Protein AF-0000000068956691 (afdb_homodimer)

Foldseek 3Di:
DPPPPCPPPPPPDVPVVVVVLVVVLPPVQPPPDQCLPPPPPPDDDDLLLVALSVLLVVCVVQVFQEEEEEAAQCLSVVSNCVRRHNHAYEYEYCDPVNQVVCVPPRSYHYDHDNDQDAPVSCVVVRVVCCPVVVSDHQQGKYKYWYDHPDDHNDTRDIDIDGD/DPPPPCPDPPPPPVPVVVVVLVVVLPPPQPPPDQCLPPPPPPDDDDLLLVALSVLLVVCVVQVFQEEEEEAAQCLSVVSNCVRRHNHAYEYEYCDPVNQVVCVPPRSYHYDHDNDDDAPVSCVVVRVVCCPVVVSDHQQGKYKYWYDHPDDHNDTRDIDIDGD

Radius of gyration: 23.88 Å; Cα contacts (8 Å, |Δi|>4): 585; chains: 2; bounding box: 37×102×63 Å

pLDDT: mean 80.95, std 27.76, range [23.33, 98.94]

InterPro domains:
  IPR001697 Pyruvate kinase [PTHR11817] (1-144)
  IPR015795 Pyruvate kinase, C-terminal [PF02887] (49-161)
  IPR036918 Pyruvate kinase, C-terminal domain superfamily [G3DSA:3.40.1380.20] (4-161)
  IPR036918 Pyruvate kinase, C-terminal domain superfamily [SSF52935] (17-162)

Sequence (326 aa):
AVMLCGVSAKGKYPLEAGSIMATICERTDRVMKSRLDYNNDSRKLRITEAVCRGAVETAEKLEAPLIVVATQGGNSARAVRTYFPAATILALTTNEVTARQLVLSKGVVSQLVKEINSTDDFYRLGKDVALQSGLAQKGDVVVMVSGALVPSGTTNTASVHVLAVMLCGVSAKGKYPLEAGSIMATICERTDRVMKSRLDYNNDSRKLRITEAVCRGAVETAEKLEAPLIVVATQGGNSARAVRTYFPAATILALTTNEVTARQLVLSKGVVSQLVKEINSTDDFYRLGKDVALQSGLAQKGDVVVMVSGALVPSGTTNTASVHVL

Structure (mmCIF, N/CA/C/O backbone):
data_AF-0000000068956691-model_v1
#
loop_
_entity.id
_entity.type
_entity.pdbx_description
1 polymer 'Pyruvate kinase I'
#
loop_
_atom_site.group_PDB
_atom_site.id
_atom_site.type_symbol
_atom_site.label_atom_id
_atom_site.label_alt_id
_atom_site.label_comp_id
_atom_site.label_asym_id
_atom_site.label_entity_id
_atom_site.label_seq_id
_atom_site.pdbx_PDB_ins_code
_atom_site.Cartn_x
_atom_site.Cartn_y
_atom_site.Cartn_z
_atom_site.occupancy
_atom_site.B_iso_or_equiv
_atom_site.auth_seq_id
_atom_site.auth_comp_id
_atom_site.auth_asym_id
_atom_site.auth_atom_id
_atom_site.pdbx_PDB_model_num
ATOM 1 N N . ALA A 1 1 ? 18.344 -54.406 -17.703 1 23.33 1 ALA A N 1
ATOM 2 C CA . ALA A 1 1 ? 17.484 -54.438 -18.875 1 23.33 1 ALA A CA 1
ATOM 3 C C . ALA A 1 1 ? 16.016 -54.219 -18.484 1 23.33 1 ALA A C 1
ATOM 5 O O . ALA A 1 1 ? 15.383 -55.062 -17.875 1 23.33 1 ALA A O 1
ATOM 6 N N . VAL A 1 2 ? 15.617 -52.938 -17.75 1 25.62 2 VAL A N 1
ATOM 7 C CA . VAL A 1 2 ? 14.383 -52.781 -17 1 25.62 2 VAL A CA 1
ATOM 8 C C . VAL A 1 2 ? 13.188 -52.812 -17.938 1 25.62 2 VAL A C 1
ATOM 10 O O . VAL A 1 2 ? 13.242 -52.219 -19.031 1 25.62 2 VAL A O 1
ATOM 13 N N . MET A 1 3 ? 12.414 -53.781 -18 1 24.27 3 MET A N 1
ATOM 14 C CA . MET A 1 3 ? 11.359 -54.062 -18.969 1 24.27 3 MET A CA 1
ATOM 15 C C . MET A 1 3 ? 10.438 -52.844 -19.125 1 24.27 3 MET A C 1
ATOM 17 O O . MET A 1 3 ? 9.969 -52.312 -18.125 1 24.27 3 MET A O 1
ATOM 21 N N . LEU A 1 4 ? 10.523 -52 -20.219 1 24.44 4 LEU A N 1
ATOM 22 C CA . LEU A 1 4 ? 9.969 -50.75 -20.75 1 24.44 4 LEU A CA 1
ATOM 23 C C . LEU A 1 4 ? 8.461 -50.875 -20.984 1 24.44 4 LEU A C 1
ATOM 25 O O . LEU A 1 4 ? 8.023 -51.656 -21.812 1 24.44 4 LEU A O 1
ATOM 29 N N . CYS A 1 5 ? 7.684 -51.125 -19.797 1 25.62 5 CYS A N 1
ATOM 30 C CA . CYS A 1 5 ? 6.262 -51.406 -19.938 1 25.62 5 CYS A CA 1
ATOM 31 C C . CYS A 1 5 ? 5.578 -50.344 -20.812 1 25.62 5 CYS A C 1
ATOM 33 O O . CYS A 1 5 ? 5.938 -49.188 -20.797 1 25.62 5 CYS A O 1
ATOM 35 N N . GLY A 1 6 ? 5.129 -50.656 -21.953 1 28.23 6 GLY A N 1
ATOM 36 C CA . GLY A 1 6 ? 4.461 -50.031 -23.094 1 28.23 6 GLY A CA 1
ATOM 37 C C . GLY A 1 6 ? 3.225 -49.25 -22.703 1 28.23 6 GLY A C 1
ATOM 38 O O . GLY A 1 6 ? 2.098 -49.688 -22.906 1 28.23 6 GLY A O 1
ATOM 39 N N . VAL A 1 7 ? 3.162 -48.625 -21.469 1 30.19 7 VAL A N 1
ATOM 40 C CA . VAL A 1 7 ? 1.924 -47.938 -21.094 1 30.19 7 VAL A CA 1
ATOM 41 C C . VAL A 1 7 ? 1.571 -46.906 -22.125 1 30.19 7 VAL A C 1
ATOM 43 O O . VAL A 1 7 ? 2.398 -46.031 -22.469 1 30.19 7 VAL A O 1
ATOM 46 N N . SER A 1 8 ? 0.779 -47.219 -23.094 1 29.61 8 SER A N 1
ATOM 47 C CA . SER A 1 8 ? 0.225 -46.406 -24.172 1 29.61 8 SER A CA 1
ATOM 48 C C . SER A 1 8 ? -0.365 -45.094 -23.641 1 29.61 8 SER A C 1
ATOM 50 O O . SER A 1 8 ? -1.039 -45.094 -22.609 1 29.61 8 SER A O 1
ATOM 52 N N . ALA A 1 9 ? 0.258 -43.875 -23.812 1 28.22 9 ALA A N 1
ATOM 53 C CA . ALA A 1 9 ? 0.194 -42.469 -23.438 1 28.22 9 ALA A CA 1
ATOM 54 C C . ALA A 1 9 ? -1.14 -41.875 -23.859 1 28.22 9 ALA A C 1
ATOM 56 O O . ALA A 1 9 ? -1.2 -41.062 -24.812 1 28.22 9 ALA A O 1
ATOM 57 N N . LYS A 1 10 ? -2.201 -42.688 -24.047 1 31.03 10 LYS A N 1
ATOM 58 C CA . LYS A 1 10 ? -3.369 -41.906 -24.469 1 31.03 10 LYS A CA 1
ATOM 59 C C . LYS A 1 10 ? -3.73 -40.844 -23.422 1 31.03 10 LYS A C 1
ATOM 61 O O . LYS A 1 10 ? -4.02 -41.156 -22.281 1 31.03 10 LYS A O 1
ATOM 66 N N . GLY A 1 11 ? -3.037 -39.688 -23.469 1 28.3 11 GLY A N 1
ATOM 67 C CA . GLY A 1 11 ? -2.807 -38.562 -22.578 1 28.3 11 GLY A CA 1
ATOM 68 C C . GLY A 1 11 ? -4.066 -37.781 -22.266 1 28.3 11 GLY A C 1
ATOM 69 O O . GLY A 1 11 ? -4.168 -36.594 -22.609 1 28.3 11 GLY A O 1
ATOM 70 N N . LYS A 1 12 ? -5.188 -38.5 -22.125 1 31.42 12 LYS A N 1
ATOM 71 C CA . LYS A 1 12 ? -6.402 -37.688 -22.031 1 31.42 12 LYS A CA 1
ATOM 72 C C . LYS A 1 12 ? -6.363 -36.781 -20.812 1 31.42 12 LYS A C 1
ATOM 74 O O . LYS A 1 12 ? -6.816 -35.625 -20.875 1 31.42 12 LYS A O 1
ATOM 79 N N . TYR A 1 13 ? -6.43 -37.344 -19.562 1 29.91 13 TYR A N 1
ATOM 80 C CA . TYR A 1 13 ? -6.941 -36.562 -18.453 1 29.91 13 TYR A CA 1
ATOM 81 C C . TYR A 1 13 ? -5.883 -35.594 -17.938 1 29.91 13 TYR A C 1
ATOM 83 O O . TYR A 1 13 ? -4.926 -36 -17.281 1 29.91 13 TYR A O 1
ATOM 91 N N . PRO A 1 14 ? -5.656 -34.438 -18.562 1 31.67 14 PRO A N 1
ATOM 92 C CA . PRO A 1 14 ? -4.672 -33.438 -18.172 1 31.67 14 PRO A CA 1
ATOM 93 C C . PRO A 1 14 ? -4.859 -32.938 -16.734 1 31.67 14 PRO A C 1
ATOM 95 O O . PRO A 1 14 ? -4.066 -32.125 -16.25 1 31.67 14 PRO A O 1
ATOM 98 N N . LEU A 1 15 ? -5.957 -33.219 -16.062 1 33.88 15 LEU A N 1
ATOM 99 C CA . LEU A 1 15 ? -6.203 -32.562 -14.781 1 33.88 15 LEU A CA 1
ATOM 100 C C . LEU A 1 15 ? -5.215 -33.062 -13.734 1 33.88 15 LEU A C 1
ATOM 102 O O . LEU A 1 15 ? -5.18 -32.531 -12.617 1 33.88 15 LEU A O 1
ATOM 106 N N . GLU A 1 16 ? -4.699 -34.25 -13.867 1 31.14 16 GLU A N 1
ATOM 107 C CA . GLU A 1 16 ? -3.959 -34.844 -12.758 1 31.14 16 GLU A CA 1
ATOM 108 C C . GLU A 1 16 ? -2.637 -34.094 -12.523 1 31.14 16 GLU A C 1
ATOM 110 O O . GLU A 1 16 ? -2.047 -34.219 -11.445 1 31.14 16 GLU A O 1
ATOM 115 N N . ALA A 1 17 ? -2.09 -33.562 -13.578 1 33.94 17 ALA A N 1
ATOM 116 C CA . ALA A 1 17 ? -0.772 -32.969 -13.398 1 33.94 17 ALA A CA 1
ATOM 117 C C . ALA A 1 17 ? -0.84 -31.766 -12.445 1 33.94 17 ALA A C 1
ATOM 119 O O . ALA A 1 17 ? 0.11 -31.5 -11.711 1 33.94 17 ALA A O 1
ATOM 120 N N . GLY A 1 18 ? -1.973 -31.125 -12.32 1 32.72 18 GLY A N 1
ATOM 121 C CA . GLY A 1 18 ? -2.066 -29.984 -11.43 1 32.72 18 GLY A CA 1
ATOM 122 C C . GLY A 1 18 ? -2.072 -30.359 -9.961 1 32.72 18 GLY A C 1
ATOM 123 O O . GLY A 1 18 ? -1.825 -29.531 -9.094 1 32.72 18 GLY A O 1
ATOM 124 N N . SER A 1 19 ? -2.531 -31.547 -9.586 1 33.56 19 SER A N 1
ATOM 125 C CA . SER A 1 19 ? -2.615 -31.953 -8.188 1 33.56 19 SER A CA 1
ATOM 126 C C . SER A 1 19 ? -1.235 -32.25 -7.617 1 33.56 19 SER A C 1
ATOM 128 O O . SER A 1 19 ? -1.003 -32.094 -6.418 1 33.56 19 SER A O 1
ATOM 130 N N . ILE A 1 20 ? -0.381 -32.812 -8.43 1 33 20 ILE A N 1
ATOM 131 C CA . ILE A 1 20 ? 0.891 -33.25 -7.883 1 33 20 ILE A CA 1
ATOM 132 C C . ILE A 1 20 ? 1.676 -32.062 -7.344 1 33 20 ILE A C 1
ATOM 134 O O . ILE A 1 20 ? 2.301 -32.156 -6.281 1 33 20 ILE A O 1
ATOM 138 N N . MET A 1 21 ? 1.619 -30.969 -8.07 1 30.75 21 MET A N 1
ATOM 139 C CA . MET A 1 21 ? 2.453 -29.875 -7.594 1 30.75 21 MET A CA 1
ATOM 140 C C . MET A 1 21 ? 1.935 -29.328 -6.27 1 30.75 21 MET A C 1
ATOM 142 O O . MET A 1 21 ? 2.711 -28.828 -5.449 1 30.75 21 MET A O 1
ATOM 146 N N . ALA A 1 22 ? 0.713 -29.453 -6.004 1 32.94 22 ALA A N 1
ATOM 147 C CA . ALA A 1 22 ? 0.18 -28.953 -4.738 1 32.94 22 ALA A CA 1
ATOM 148 C C . ALA A 1 22 ? 0.689 -29.797 -3.564 1 32.94 22 ALA A C 1
ATOM 150 O O . ALA A 1 22 ? 0.946 -29.25 -2.482 1 32.94 22 ALA A O 1
ATOM 151 N N . THR A 1 23 ? 0.887 -31.062 -3.697 1 31.22 23 THR A N 1
ATOM 152 C CA . THR A 1 23 ? 1.237 -31.922 -2.568 1 31.22 23 THR A CA 1
ATOM 153 C C . THR A 1 23 ? 2.693 -31.703 -2.16 1 31.22 23 THR A C 1
ATOM 155 O O . THR A 1 23 ? 3.023 -31.75 -0.975 1 31.22 23 THR A O 1
ATOM 158 N N . ILE A 1 24 ? 3.619 -31.625 -3.098 1 34.38 24 ILE A N 1
ATOM 159 C CA . ILE A 1 24 ? 5.02 -31.516 -2.695 1 34.38 24 ILE A CA 1
ATOM 160 C C . ILE A 1 24 ? 5.23 -30.203 -1.934 1 34.38 24 ILE A C 1
ATOM 162 O O . ILE A 1 24 ? 5.992 -30.156 -0.965 1 34.38 24 ILE A O 1
ATOM 166 N N . CYS A 1 25 ? 4.562 -29.094 -2.24 1 34.66 25 CYS A N 1
ATOM 167 C CA . CYS A 1 25 ? 4.805 -27.781 -1.641 1 34.66 25 CYS A CA 1
ATOM 168 C C . CYS A 1 25 ? 4.273 -27.734 -0.213 1 34.66 25 CYS A C 1
ATOM 170 O O . CYS A 1 25 ? 4.664 -26.859 0.567 1 34.66 25 CYS A O 1
ATOM 172 N N . GLU A 1 26 ? 3.418 -28.594 0.152 1 33.84 26 GLU A N 1
ATOM 173 C CA . GLU A 1 26 ? 2.826 -28.484 1.482 1 33.84 26 GLU A CA 1
ATOM 174 C C . GLU A 1 26 ? 3.846 -28.828 2.566 1 33.84 26 GLU A C 1
ATOM 176 O O . GLU A 1 26 ? 3.805 -28.266 3.662 1 33.84 26 GLU A O 1
ATOM 181 N N . ARG A 1 27 ? 4.664 -29.766 2.373 1 33.72 27 ARG A N 1
ATOM 182 C CA . ARG A 1 27 ? 5.445 -30.281 3.492 1 33.72 27 ARG A CA 1
ATOM 183 C C . ARG A 1 27 ? 6.562 -29.312 3.873 1 33.72 27 ARG A C 1
ATOM 185 O O . ARG A 1 27 ? 6.902 -29.188 5.051 1 33.72 27 ARG A O 1
ATOM 192 N N . THR A 1 28 ? 7.285 -28.766 3.043 1 35.19 28 THR A N 1
ATOM 193 C CA . THR A 1 28 ? 8.445 -27.984 3.438 1 35.19 28 THR A CA 1
ATOM 194 C C . THR A 1 28 ? 8.016 -26.609 3.943 1 35.19 28 THR A C 1
ATOM 196 O O . THR A 1 28 ? 8.742 -25.969 4.711 1 35.19 28 THR A O 1
ATOM 199 N N . ASP A 1 29 ? 6.891 -26.219 3.68 1 37.56 29 ASP A N 1
ATOM 200 C CA . ASP A 1 29 ? 6.492 -24.828 3.918 1 37.56 29 ASP A CA 1
ATOM 201 C C . ASP A 1 29 ? 6.027 -24.641 5.359 1 37.56 29 ASP A C 1
ATOM 203 O O . ASP A 1 29 ? 5.816 -23.5 5.801 1 37.56 29 ASP A O 1
ATOM 207 N N . ARG A 1 30 ? 5.594 -25.719 6 1 36.75 30 ARG A N 1
ATOM 208 C CA . ARG A 1 30 ? 4.98 -25.469 7.301 1 36.75 30 AR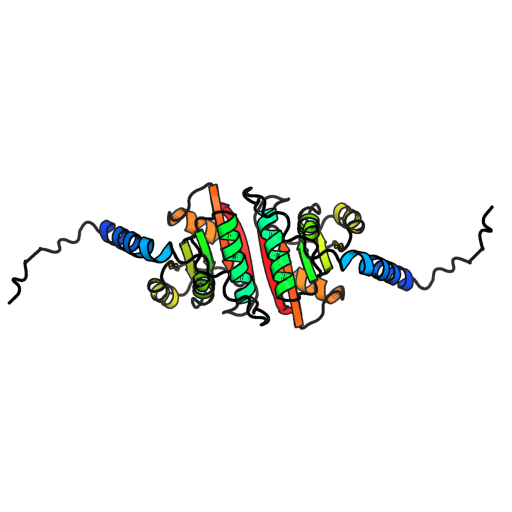G A CA 1
ATOM 209 C C . ARG A 1 30 ? 6.004 -24.922 8.297 1 36.75 30 ARG A C 1
ATOM 211 O O . ARG A 1 30 ? 5.637 -24.281 9.273 1 36.75 30 ARG A O 1
ATOM 218 N N . VAL A 1 31 ? 7.148 -25.516 8.414 1 35.03 31 VAL A N 1
ATOM 219 C CA . VAL A 1 31 ? 7.977 -25.25 9.578 1 35.03 31 VAL A CA 1
ATOM 220 C C . VAL A 1 31 ? 8.633 -23.875 9.438 1 35.03 31 VAL A C 1
ATOM 222 O O . VAL A 1 31 ? 9.406 -23.453 10.297 1 35.03 31 VAL A O 1
ATOM 225 N N . MET A 1 32 ? 8.797 -23.375 8.32 1 32.94 32 MET A N 1
ATOM 226 C CA . MET A 1 32 ? 9.531 -22.125 8.344 1 32.94 32 MET A CA 1
ATOM 227 C C . MET A 1 32 ? 8.641 -20.969 8.82 1 32.94 32 MET A C 1
ATOM 229 O O . MET A 1 32 ? 7.758 -20.531 8.086 1 32.94 32 MET A O 1
ATOM 233 N N . LYS A 1 33 ? 8.445 -20.844 10.078 1 40.31 33 LYS A N 1
ATOM 234 C CA . LYS A 1 33 ? 7.891 -19.609 10.633 1 40.31 33 LYS A CA 1
ATOM 235 C C . LYS A 1 33 ? 8.398 -18.375 9.883 1 40.31 33 LYS A C 1
ATOM 237 O O . LYS A 1 33 ? 9.539 -18.375 9.406 1 40.31 33 LYS A O 1
ATOM 242 N N . SER A 1 34 ? 7.445 -17.641 9.406 1 42.97 34 SER A N 1
ATOM 243 C CA . SER A 1 34 ? 7.844 -16.422 8.727 1 42.97 34 SER A CA 1
ATOM 244 C C . SER A 1 34 ? 9.125 -15.844 9.328 1 42.97 34 SER A C 1
ATOM 246 O O . SER A 1 34 ? 9.242 -15.719 10.547 1 42.97 34 SER A O 1
ATOM 248 N N . ARG A 1 35 ? 10.32 -16.125 8.812 1 42.72 35 ARG A N 1
ATOM 249 C CA . ARG A 1 35 ? 11.609 -15.555 9.203 1 42.72 35 ARG A CA 1
ATOM 250 C C . ARG A 1 35 ? 11.492 -14.055 9.453 1 42.72 35 ARG A C 1
ATOM 252 O O . ARG A 1 35 ? 12.453 -13.312 9.25 1 42.72 35 ARG A O 1
ATOM 259 N N . LEU A 1 36 ? 10.258 -13.555 9.727 1 52.84 36 LEU A N 1
ATOM 260 C CA . LEU A 1 36 ? 10.148 -12.141 10.062 1 52.84 36 LEU A CA 1
ATOM 261 C C . LEU A 1 36 ? 11.141 -11.773 11.164 1 52.84 36 LEU A C 1
ATOM 263 O O . LEU A 1 36 ? 11.57 -10.617 11.25 1 52.84 36 LEU A O 1
ATOM 267 N N . ASP A 1 37 ? 11.477 -12.789 11.977 1 47.16 37 ASP A N 1
ATOM 268 C CA . ASP A 1 37 ? 12.305 -12.508 13.141 1 47.16 37 ASP A CA 1
ATOM 269 C C . ASP A 1 37 ? 13.766 -12.32 12.75 1 47.16 37 ASP A C 1
ATOM 271 O O . ASP A 1 37 ? 14.578 -11.859 13.555 1 47.16 37 ASP A O 1
ATOM 275 N N . TYR A 1 38 ? 14.125 -12.914 11.727 1 40.69 38 TYR A N 1
ATOM 276 C CA . TYR A 1 38 ? 15.578 -13 11.609 1 40.69 38 TYR A CA 1
ATOM 277 C C . TYR A 1 38 ? 16.188 -11.617 11.406 1 40.69 38 TYR A C 1
ATOM 279 O O . TYR A 1 38 ? 17.297 -11.352 11.891 1 40.69 38 TYR A O 1
ATOM 287 N N . ASN A 1 39 ? 15.797 -10.836 10.422 1 44.84 39 ASN A N 1
ATOM 288 C CA . ASN A 1 39 ? 16.734 -9.805 10.008 1 44.84 39 ASN A CA 1
ATOM 289 C C . ASN A 1 39 ? 16.594 -8.539 10.852 1 44.84 39 ASN A C 1
ATOM 291 O O . ASN A 1 39 ? 16.312 -7.465 10.312 1 44.84 39 ASN A O 1
ATOM 295 N N . ASN A 1 40 ? 16.281 -8.633 12 1 46.62 40 ASN A N 1
ATOM 296 C CA . ASN A 1 40 ? 16.469 -7.402 12.766 1 46.62 40 ASN A CA 1
ATOM 297 C C . ASN A 1 40 ? 17.875 -6.855 12.617 1 46.62 40 ASN A C 1
ATOM 299 O O . ASN A 1 40 ? 18.562 -6.629 13.617 1 46.62 40 ASN A O 1
ATOM 303 N N . ASP A 1 41 ? 18.562 -7.156 11.578 1 45.78 41 ASP A N 1
ATOM 304 C CA . ASP A 1 41 ? 19.859 -6.5 11.43 1 45.78 41 ASP A CA 1
ATOM 305 C C . ASP A 1 41 ? 19.703 -4.984 11.383 1 45.78 41 ASP A C 1
ATOM 307 O O . ASP A 1 41 ? 18.703 -4.473 10.883 1 45.78 41 ASP A O 1
ATOM 311 N N . SER A 1 42 ? 20.422 -4.168 12.273 1 52.28 42 SER A N 1
ATOM 312 C CA . SER A 1 42 ? 20.625 -2.74 12.484 1 52.28 42 SER A CA 1
ATOM 313 C C . SER A 1 42 ? 20.688 -1.986 11.164 1 52.28 42 SER A C 1
ATOM 315 O O . SER A 1 42 ? 20.766 -0.756 11.141 1 52.28 42 SER A O 1
ATOM 317 N N . ARG A 1 43 ? 20.688 -2.678 10.039 1 60.53 43 ARG A N 1
ATOM 318 C CA . ARG A 1 43 ? 20.812 -1.933 8.789 1 60.53 43 ARG A CA 1
ATOM 319 C C . ARG A 1 43 ? 19.469 -1.362 8.359 1 60.53 43 ARG A C 1
ATOM 321 O O . ARG A 1 43 ? 18.422 -1.978 8.586 1 60.53 43 ARG A O 1
ATOM 328 N N . LYS A 1 44 ? 19.547 -0.099 7.926 1 71.81 44 LYS A N 1
ATOM 329 C CA . LYS A 1 44 ? 18.375 0.565 7.352 1 71.81 44 LYS A CA 1
ATOM 330 C C . LYS A 1 44 ? 17.781 -0.26 6.211 1 71.81 44 LYS A C 1
ATOM 332 O O . LYS A 1 44 ? 18.5 -0.661 5.289 1 71.81 44 LYS A O 1
ATOM 337 N N . LEU A 1 45 ? 16.594 -0.632 6.273 1 88.31 45 LEU A N 1
ATOM 338 C CA . LEU A 1 45 ? 15.898 -1.436 5.277 1 88.31 45 LEU A CA 1
ATOM 339 C C . LEU A 1 45 ? 15.695 -0.643 3.992 1 88.31 45 LEU A C 1
ATOM 341 O O . LEU A 1 45 ? 15.438 0.563 4.035 1 88.31 45 LEU A O 1
ATOM 345 N N . ARG A 1 46 ? 15.891 -1.307 2.938 1 94.88 46 ARG A N 1
ATOM 346 C CA . ARG A 1 46 ? 15.469 -0.741 1.658 1 94.88 46 ARG A CA 1
ATOM 347 C C . ARG A 1 46 ? 13.953 -0.715 1.539 1 94.88 46 ARG A C 1
ATOM 349 O O . ARG A 1 46 ? 13.258 -1.472 2.221 1 94.88 46 ARG A O 1
ATOM 356 N N . ILE A 1 47 ? 13.461 0.136 0.714 1 97.5 47 ILE A N 1
ATOM 357 C CA . ILE A 1 47 ? 12.023 0.318 0.535 1 97.5 47 ILE A CA 1
ATOM 358 C C . ILE A 1 47 ? 11.375 -1.017 0.175 1 97.5 47 ILE A C 1
ATOM 360 O O . ILE A 1 47 ? 10.398 -1.433 0.809 1 97.5 47 ILE A O 1
ATOM 364 N N . THR A 1 48 ? 11.992 -1.709 -0.803 1 97.88 48 THR A N 1
ATOM 365 C CA . THR A 1 48 ? 11.445 -2.994 -1.232 1 97.88 48 THR A CA 1
ATOM 366 C C . THR A 1 48 ? 11.375 -3.967 -0.06 1 97.88 48 THR A C 1
ATOM 368 O O . THR A 1 48 ? 10.367 -4.66 0.115 1 97.88 48 THR A O 1
ATOM 371 N N . GLU A 1 49 ? 12.344 -4.008 0.735 1 97.25 49 GLU A N 1
ATOM 372 C CA . GLU A 1 49 ? 12.375 -4.902 1.888 1 97.25 49 GLU A CA 1
ATOM 373 C C . GLU A 1 49 ? 11.297 -4.531 2.906 1 97.25 49 GLU A C 1
ATOM 375 O O . GLU A 1 49 ? 10.555 -5.395 3.371 1 97.25 49 GLU A O 1
ATOM 380 N N . ALA A 1 50 ? 11.219 -3.26 3.23 1 97.69 50 ALA A N 1
ATOM 381 C CA . ALA A 1 50 ? 10.258 -2.781 4.227 1 97.69 50 ALA A CA 1
ATOM 382 C C . ALA A 1 50 ? 8.828 -3.047 3.779 1 97.69 50 ALA A C 1
ATOM 384 O O . ALA A 1 50 ? 8 -3.527 4.562 1 97.69 50 ALA A O 1
ATOM 385 N N . VAL A 1 51 ? 8.531 -2.814 2.521 1 98.44 51 VAL A N 1
ATOM 386 C CA . VAL A 1 51 ? 7.18 -2.947 1.994 1 98.44 51 VAL A CA 1
ATOM 387 C C . VAL A 1 51 ? 6.801 -4.422 1.9 1 98.44 51 VAL A C 1
ATOM 389 O O . VAL A 1 51 ? 5.699 -4.816 2.295 1 98.44 51 VAL A O 1
ATOM 392 N N . CYS A 1 52 ? 7.695 -5.242 1.41 1 98.44 52 CYS A N 1
ATOM 393 C CA . CYS A 1 52 ? 7.391 -6.66 1.261 1 98.44 52 CYS A CA 1
ATOM 394 C C . CYS A 1 52 ? 7.246 -7.336 2.619 1 98.44 52 CYS A C 1
ATOM 396 O O . CYS A 1 52 ? 6.336 -8.141 2.826 1 98.44 52 CYS A O 1
ATOM 398 N N . ARG A 1 53 ? 8.125 -7 3.477 1 97.69 53 ARG A N 1
ATOM 399 C CA . ARG A 1 53 ? 7.996 -7.523 4.832 1 97.69 53 ARG A CA 1
ATOM 400 C C . ARG A 1 53 ? 6.664 -7.121 5.453 1 97.69 53 ARG A C 1
ATOM 402 O O . ARG A 1 53 ? 5.965 -7.953 6.031 1 97.69 53 ARG A O 1
ATOM 409 N N . GLY A 1 54 ? 6.336 -5.867 5.363 1 97.56 54 GLY A N 1
ATOM 410 C CA . GLY A 1 54 ? 5.066 -5.375 5.875 1 97.56 54 GLY A CA 1
ATOM 411 C C . GLY A 1 54 ? 3.865 -6.035 5.227 1 97.56 54 GLY A C 1
ATOM 412 O O . GLY A 1 54 ? 2.885 -6.352 5.906 1 97.56 54 GLY A O 1
ATOM 413 N N . ALA A 1 55 ? 3.932 -6.219 3.945 1 98.75 55 ALA A N 1
ATOM 414 C CA . ALA A 1 55 ? 2.838 -6.859 3.217 1 98.75 55 ALA A CA 1
ATOM 415 C C . ALA A 1 55 ? 2.615 -8.289 3.705 1 98.75 55 ALA A C 1
ATOM 417 O O . ALA A 1 55 ? 1.475 -8.711 3.91 1 98.75 55 ALA A O 1
ATOM 418 N N . VAL A 1 56 ? 3.695 -9.016 3.889 1 98.56 56 VAL A N 1
ATOM 419 C CA . VAL A 1 56 ? 3.6 -10.398 4.332 1 98.56 56 VAL A CA 1
ATOM 420 C C . VAL A 1 56 ? 3.08 -10.453 5.77 1 98.56 56 VAL A C 1
ATOM 422 O O . VAL A 1 56 ? 2.225 -11.273 6.098 1 98.56 56 VAL A O 1
ATOM 425 N N . GLU A 1 57 ? 3.549 -9.539 6.613 1 97.38 57 GLU A N 1
ATOM 426 C CA . GLU A 1 57 ? 3.033 -9.461 7.977 1 97.38 57 GLU A CA 1
ATOM 427 C C . GLU A 1 57 ? 1.534 -9.172 7.984 1 97.38 57 GLU A C 1
ATOM 429 O O . GLU A 1 57 ? 0.784 -9.781 8.75 1 97.38 57 GLU A O 1
ATOM 434 N N . THR A 1 58 ? 1.139 -8.281 7.172 1 97.88 58 THR A N 1
ATOM 435 C CA . THR A 1 58 ? -0.273 -7.934 7.055 1 97.88 58 THR A CA 1
ATOM 436 C C . THR A 1 58 ? -1.088 -9.133 6.582 1 97.88 58 THR A C 1
ATOM 438 O O . THR A 1 58 ? -2.176 -9.391 7.098 1 97.88 58 THR A O 1
ATOM 441 N N . ALA A 1 59 ? -0.534 -9.852 5.602 1 98.38 59 ALA A N 1
ATOM 442 C CA . ALA A 1 59 ? -1.208 -11.047 5.098 1 98.38 59 ALA A CA 1
ATOM 443 C C . ALA A 1 59 ? -1.396 -12.078 6.203 1 98.38 59 ALA A C 1
ATOM 445 O O . ALA A 1 59 ? -2.457 -12.703 6.309 1 98.38 59 ALA A O 1
ATOM 446 N N . GLU A 1 60 ? -0.4 -12.25 7.031 1 97.31 60 GLU A N 1
ATOM 447 C CA . GLU A 1 60 ? -0.48 -13.211 8.125 1 97.31 60 GLU A CA 1
ATOM 448 C C . GLU A 1 60 ? -1.502 -12.773 9.172 1 97.31 60 GLU A C 1
ATOM 450 O O . GLU A 1 60 ? -2.324 -13.578 9.617 1 97.31 60 GLU A O 1
ATOM 455 N N . LYS A 1 61 ? -1.467 -11.516 9.5 1 95.56 61 LYS A N 1
ATOM 456 C CA . LYS A 1 61 ? -2.363 -10.992 10.523 1 95.56 61 LYS A CA 1
ATOM 457 C C . LYS A 1 61 ? -3.82 -11.078 10.078 1 95.56 61 LYS A C 1
ATOM 459 O O . LYS A 1 61 ? -4.715 -11.297 10.898 1 95.56 61 LYS A O 1
ATOM 464 N N . LEU A 1 62 ? -3.998 -10.977 8.812 1 97.69 62 LEU A N 1
ATOM 465 C CA . LEU A 1 62 ? -5.359 -10.969 8.281 1 97.69 62 LEU A CA 1
ATOM 466 C C . LEU A 1 62 ? -5.73 -12.344 7.727 1 97.69 62 LEU A C 1
ATOM 468 O O . LEU A 1 62 ? -6.82 -12.516 7.172 1 97.69 62 LEU A O 1
ATOM 472 N N . GLU A 1 63 ? -4.797 -13.25 7.797 1 97.12 63 GLU A N 1
ATOM 473 C CA . GLU A 1 63 ? -4.988 -14.609 7.305 1 97.12 63 GLU A CA 1
ATOM 474 C C . GLU A 1 63 ? -5.422 -14.609 5.84 1 97.12 63 GLU A C 1
ATOM 476 O O . GLU A 1 63 ? -6.367 -15.305 5.465 1 97.12 63 GLU A O 1
ATOM 481 N N . ALA A 1 64 ? -4.84 -13.75 5.094 1 98.31 64 ALA A N 1
ATOM 482 C CA . ALA A 1 64 ? -5.113 -13.688 3.658 1 98.31 64 ALA A CA 1
ATOM 483 C C . ALA A 1 64 ? -4.578 -14.93 2.943 1 98.31 64 ALA A C 1
ATOM 485 O O . ALA A 1 64 ? -3.398 -15.266 3.07 1 98.31 64 ALA A O 1
ATOM 486 N N . PRO A 1 65 ? -5.414 -15.562 2.17 1 98.38 65 PRO A N 1
ATOM 487 C CA . PRO A 1 65 ? -4.945 -16.766 1.494 1 98.38 65 PRO A CA 1
ATOM 488 C C . PRO A 1 65 ? -4.07 -16.469 0.281 1 98.38 65 PRO A C 1
ATOM 490 O O . PRO A 1 65 ? -3.393 -17.359 -0.235 1 98.38 65 PRO A O 1
ATOM 493 N N . LEU A 1 66 ? -4.082 -15.227 -0.149 1 98.88 66 LEU A N 1
ATOM 494 C CA . LEU A 1 66 ? -3.453 -14.906 -1.426 1 98.88 66 LEU A CA 1
ATOM 495 C C . LEU A 1 66 ? -2.777 -13.539 -1.374 1 98.88 66 LEU A C 1
ATOM 497 O O . LEU A 1 66 ? -3.332 -12.594 -0.817 1 98.88 66 LEU A O 1
ATOM 501 N N . ILE A 1 67 ? -1.605 -13.453 -1.922 1 98.94 67 ILE A N 1
ATOM 502 C CA . ILE A 1 67 ? -0.916 -12.211 -2.244 1 98.94 67 ILE A CA 1
ATOM 503 C C . ILE A 1 67 ? -0.781 -12.07 -3.758 1 98.94 67 ILE A C 1
ATOM 505 O O . ILE A 1 67 ? -0.199 -12.938 -4.418 1 98.94 67 ILE A O 1
ATOM 509 N N . VAL A 1 68 ? -1.352 -11.039 -4.293 1 98.94 68 VAL A N 1
ATOM 510 C CA . VAL A 1 68 ? -1.23 -10.758 -5.723 1 98.94 68 VAL A CA 1
ATOM 511 C C . VAL A 1 68 ? -0.135 -9.727 -5.953 1 98.94 68 VAL A C 1
ATOM 513 O O . VAL A 1 68 ? -0.138 -8.656 -5.332 1 98.94 68 VAL A O 1
ATOM 516 N N . VAL A 1 69 ? 0.765 -10.039 -6.871 1 98.94 69 VAL A N 1
ATOM 517 C CA . VAL A 1 69 ? 1.917 -9.172 -7.098 1 98.94 69 VAL A CA 1
ATOM 518 C C . VAL A 1 69 ? 1.995 -8.789 -8.57 1 98.94 69 VAL A C 1
ATOM 520 O O . VAL A 1 69 ? 1.932 -9.648 -9.453 1 98.94 69 VAL A O 1
ATOM 523 N N . ALA A 1 70 ? 2.1 -7.516 -8.828 1 98.81 70 ALA A N 1
ATOM 524 C CA . ALA A 1 70 ? 2.465 -7.07 -10.172 1 98.81 70 ALA A CA 1
ATOM 525 C C . ALA A 1 70 ? 3.982 -7.016 -10.336 1 98.81 70 ALA A C 1
ATOM 527 O O . ALA A 1 70 ? 4.684 -6.461 -9.492 1 98.81 70 ALA A O 1
ATOM 528 N N . THR A 1 71 ? 4.469 -7.637 -11.43 1 98.06 71 THR A N 1
ATOM 529 C CA . THR A 1 71 ? 5.914 -7.668 -11.625 1 98.06 71 THR A CA 1
ATOM 530 C C . THR A 1 71 ? 6.262 -7.738 -13.109 1 98.06 71 THR A C 1
ATOM 532 O O . THR A 1 71 ? 5.578 -8.414 -13.883 1 98.06 71 THR A O 1
ATOM 535 N N . GLN A 1 72 ? 7.277 -6.949 -13.477 1 96.62 72 GLN A N 1
ATOM 536 C CA . GLN A 1 72 ? 7.754 -7.012 -14.859 1 96.62 72 GLN A CA 1
ATOM 537 C C . GLN A 1 72 ? 8.875 -8.039 -15.008 1 96.62 72 GLN A C 1
ATOM 539 O O . GLN A 1 72 ? 8.844 -8.875 -15.914 1 96.62 72 GLN A O 1
ATOM 544 N N . GLY A 1 73 ? 9.828 -8.008 -14.141 1 95.94 73 GLY A N 1
ATOM 545 C CA . GLY A 1 73 ? 10.992 -8.883 -14.211 1 95.94 73 GLY A CA 1
ATOM 546 C C . GLY A 1 73 ? 10.961 -10 -13.188 1 95.94 73 GLY A C 1
ATOM 547 O O . GLY A 1 73 ? 11.859 -10.844 -13.164 1 95.94 73 GLY A O 1
ATOM 548 N N . GLY A 1 74 ? 10.031 -10.016 -12.367 1 97.69 74 GLY A N 1
ATOM 549 C CA . GLY A 1 74 ? 9.898 -11.062 -11.367 1 97.69 74 GLY A CA 1
ATOM 550 C C . GLY A 1 74 ? 10.469 -10.664 -10.016 1 97.69 74 GLY A C 1
ATOM 551 O O . GLY A 1 74 ? 10.266 -11.375 -9.023 1 97.69 74 GLY A O 1
ATOM 552 N N . ASN A 1 75 ? 11.117 -9.516 -9.891 1 96.75 75 ASN A N 1
ATOM 553 C CA . ASN A 1 75 ? 11.805 -9.094 -8.672 1 96.75 75 ASN A CA 1
ATOM 554 C C . ASN A 1 75 ? 10.828 -8.93 -7.512 1 96.75 75 ASN A C 1
ATOM 556 O O . ASN A 1 75 ? 11.109 -9.352 -6.391 1 96.75 75 ASN A O 1
ATOM 560 N N . SER A 1 76 ? 9.656 -8.328 -7.738 1 98 76 SER A N 1
ATOM 561 C CA . SER A 1 76 ? 8.68 -8.117 -6.676 1 98 76 SER A CA 1
ATOM 562 C C . SER A 1 76 ? 8.156 -9.445 -6.145 1 98 76 SER A C 1
ATOM 564 O O . SER A 1 76 ? 7.996 -9.617 -4.934 1 98 76 SER A O 1
ATOM 566 N N . ALA A 1 77 ? 7.871 -10.367 -7.016 1 98.44 77 ALA A N 1
ATOM 567 C CA . ALA A 1 77 ? 7.387 -11.68 -6.605 1 98.44 77 ALA A CA 1
ATOM 568 C C . ALA A 1 77 ? 8.43 -12.414 -5.762 1 98.44 77 ALA A C 1
ATOM 570 O O . ALA A 1 77 ? 8.109 -12.977 -4.715 1 98.44 77 ALA A O 1
ATOM 571 N N . ARG A 1 78 ? 9.633 -12.352 -6.164 1 97.44 78 ARG A N 1
ATOM 572 C CA . ARG A 1 78 ? 10.719 -13 -5.438 1 97.44 78 ARG A CA 1
ATOM 573 C C . ARG A 1 78 ? 10.969 -12.32 -4.098 1 97.44 78 ARG A C 1
ATOM 575 O O . ARG A 1 78 ? 11.289 -12.984 -3.107 1 97.44 78 ARG A O 1
ATOM 582 N N . ALA A 1 79 ? 10.914 -11.016 -4.141 1 97.56 79 ALA A N 1
ATOM 583 C CA . ALA A 1 79 ? 11.094 -10.266 -2.9 1 97.56 79 ALA A CA 1
ATOM 584 C C . ALA A 1 79 ? 10.055 -10.664 -1.857 1 97.56 79 ALA A C 1
ATOM 586 O O . ALA A 1 79 ? 10.398 -10.914 -0.699 1 97.56 79 ALA A O 1
ATOM 587 N N . VAL A 1 80 ? 8.797 -10.766 -2.254 1 98.38 80 VAL A N 1
ATOM 588 C CA . VAL A 1 80 ? 7.742 -11.188 -1.336 1 98.38 80 VAL A CA 1
ATOM 589 C C . VAL A 1 80 ? 8.008 -12.609 -0.858 1 98.38 80 VAL A C 1
ATOM 591 O O . VAL A 1 80 ? 7.84 -12.914 0.324 1 98.38 80 VAL A O 1
ATOM 594 N N . ARG A 1 81 ? 8.43 -13.438 -1.715 1 98.06 81 ARG A N 1
ATOM 595 C CA . ARG A 1 81 ? 8.648 -14.852 -1.43 1 98.06 81 ARG A CA 1
ATOM 596 C C . ARG A 1 81 ? 9.727 -15.039 -0.371 1 98.06 81 ARG A C 1
ATOM 598 O O . ARG A 1 81 ? 9.688 -16 0.405 1 98.06 81 ARG A O 1
ATOM 605 N N . THR A 1 82 ? 10.695 -14.164 -0.3 1 96.19 82 THR A N 1
ATOM 606 C CA . THR A 1 82 ? 11.82 -14.273 0.622 1 96.19 82 THR A CA 1
ATOM 607 C C . THR A 1 82 ? 11.336 -14.25 2.068 1 96.19 82 THR A C 1
ATOM 609 O O . THR A 1 82 ? 12.039 -14.703 2.971 1 96.19 82 THR A O 1
ATOM 612 N N . TYR A 1 83 ? 10.203 -13.766 2.277 1 96.19 83 TYR A N 1
ATOM 613 C CA . TYR A 1 83 ? 9.695 -13.672 3.641 1 96.19 83 TYR A CA 1
ATOM 614 C C . TYR A 1 83 ? 8.773 -14.844 3.961 1 96.19 83 TYR A C 1
ATOM 616 O O . TYR A 1 83 ? 8.148 -14.875 5.027 1 96.19 83 TYR A O 1
ATOM 624 N N . PHE A 1 84 ? 8.523 -15.734 3.057 1 96.19 84 PHE A N 1
ATOM 625 C CA . PHE A 1 84 ? 7.875 -17.031 3.213 1 96.19 84 PHE A CA 1
ATOM 626 C C . PHE A 1 84 ? 6.461 -16.875 3.756 1 96.19 84 PHE A C 1
ATOM 628 O O . PHE A 1 84 ? 6.117 -17.453 4.789 1 96.19 84 PHE A O 1
ATOM 635 N N . PRO A 1 85 ? 5.66 -16.203 3.01 1 97.19 85 PRO A N 1
ATOM 636 C CA . PRO A 1 85 ? 4.266 -16.109 3.455 1 97.19 85 PRO A CA 1
ATOM 637 C C . PRO A 1 85 ? 3.535 -17.453 3.391 1 97.19 85 PRO A C 1
ATOM 639 O O . PRO A 1 85 ? 3.857 -18.297 2.551 1 97.19 85 PRO A O 1
ATOM 642 N N . ALA A 1 86 ? 2.572 -17.625 4.312 1 97.31 86 ALA A N 1
ATOM 643 C CA . ALA A 1 86 ? 1.667 -18.766 4.199 1 97.31 86 ALA A CA 1
ATOM 644 C C . ALA A 1 86 ? 0.771 -18.625 2.973 1 97.31 86 ALA A C 1
ATOM 646 O O . ALA A 1 86 ? 0.375 -19.641 2.377 1 97.31 86 ALA A O 1
ATOM 647 N N . ALA A 1 87 ? 0.425 -17.469 2.59 1 98.25 87 ALA A N 1
ATOM 648 C CA . ALA A 1 87 ? -0.411 -17.203 1.425 1 98.25 87 ALA A CA 1
ATOM 649 C C . ALA A 1 87 ? 0.292 -17.609 0.135 1 98.25 87 ALA A C 1
ATOM 651 O O . ALA A 1 87 ? 1.515 -17.484 0.021 1 98.25 87 ALA A O 1
ATOM 652 N N . THR A 1 88 ? -0.479 -18.062 -0.801 1 98.5 88 THR A N 1
ATOM 653 C CA . THR A 1 88 ? 0.04 -18.25 -2.152 1 98.5 88 THR A CA 1
ATOM 654 C C . THR A 1 88 ? 0.343 -16.906 -2.807 1 98.5 88 THR A C 1
ATOM 656 O O . THR A 1 88 ? -0.371 -15.922 -2.582 1 98.5 88 THR A O 1
ATOM 659 N N . ILE A 1 89 ? 1.411 -16.875 -3.541 1 98.75 89 ILE A N 1
ATOM 660 C CA . ILE A 1 89 ? 1.745 -15.664 -4.293 1 98.75 89 ILE A CA 1
ATOM 661 C C . ILE A 1 89 ? 1.298 -15.82 -5.746 1 98.75 89 ILE A C 1
ATOM 663 O O . ILE A 1 89 ? 1.72 -16.75 -6.434 1 98.75 89 ILE A O 1
ATOM 667 N N . LEU A 1 90 ? 0.415 -15.016 -6.203 1 98.94 90 LEU A N 1
ATOM 668 C CA . LEU A 1 90 ? 0.006 -14.914 -7.598 1 98.94 90 LEU A CA 1
ATOM 669 C C . LEU A 1 90 ? 0.684 -13.727 -8.281 1 98.94 90 LEU A C 1
ATOM 671 O O . LEU A 1 90 ? 0.363 -12.57 -7.984 1 98.94 90 LEU A O 1
ATOM 675 N N . ALA A 1 91 ? 1.591 -14.008 -9.156 1 98.88 91 ALA A N 1
ATOM 676 C CA . ALA A 1 91 ? 2.334 -12.961 -9.859 1 98.88 91 ALA A CA 1
ATOM 677 C C . ALA A 1 91 ? 1.692 -12.641 -11.203 1 98.88 91 ALA A C 1
ATOM 679 O O . ALA A 1 91 ? 1.529 -13.523 -12.047 1 98.88 91 ALA A O 1
ATOM 680 N N . LEU A 1 92 ? 1.357 -11.438 -11.375 1 98.81 92 LEU A N 1
ATOM 681 C CA . LEU A 1 92 ? 0.863 -10.953 -12.656 1 98.81 92 LEU A CA 1
ATOM 682 C C . LEU A 1 92 ? 1.965 -10.234 -13.43 1 98.81 92 LEU A C 1
ATOM 684 O O . LEU A 1 92 ? 2.621 -9.336 -12.891 1 98.81 92 LEU A O 1
ATOM 688 N N . THR A 1 93 ? 2.154 -10.625 -14.664 1 98.56 93 THR A N 1
ATOM 689 C CA . THR A 1 93 ? 3.201 -10.023 -15.492 1 98.56 93 THR A CA 1
ATOM 690 C C . THR A 1 93 ? 2.754 -9.938 -16.953 1 98.56 93 THR A C 1
ATOM 692 O O . THR A 1 93 ? 1.927 -10.727 -17.406 1 98.56 93 THR A O 1
ATOM 695 N N . THR A 1 94 ? 3.225 -8.953 -17.578 1 98 94 THR A N 1
ATOM 696 C CA . THR A 1 94 ? 2.977 -8.812 -19.016 1 98 94 THR A CA 1
ATOM 697 C C . THR A 1 94 ? 4.102 -9.453 -19.812 1 98 94 THR A C 1
ATOM 699 O O . THR A 1 94 ? 4.059 -9.461 -21.047 1 98 94 THR A O 1
ATOM 702 N N . ASN A 1 95 ? 5.125 -9.953 -19.125 1 97.88 95 ASN A N 1
ATOM 703 C CA . ASN A 1 95 ? 6.324 -10.516 -19.734 1 97.88 95 ASN A CA 1
ATOM 704 C C . ASN A 1 95 ? 6.289 -12.039 -19.734 1 97.88 95 ASN A C 1
ATOM 706 O O . ASN A 1 95 ? 6.414 -12.664 -18.672 1 97.88 95 ASN A O 1
ATOM 710 N N . GLU A 1 96 ? 6.27 -12.617 -20.953 1 98.12 96 GLU A N 1
ATOM 711 C CA . GLU A 1 96 ? 6.156 -14.062 -21.094 1 98.12 96 GLU A CA 1
ATOM 712 C C . GLU A 1 96 ? 7.371 -14.773 -20.5 1 98.12 96 GLU A C 1
ATOM 714 O O . GLU A 1 96 ? 7.242 -15.852 -19.922 1 98.12 96 GLU A O 1
ATOM 719 N N . VAL A 1 97 ? 8.492 -14.219 -20.75 1 98.31 97 VAL A N 1
ATOM 720 C CA . VAL A 1 97 ? 9.719 -14.82 -20.234 1 98.31 97 VAL A CA 1
ATOM 721 C C . VAL A 1 97 ? 9.672 -14.859 -18.703 1 98.31 97 VAL A C 1
ATOM 723 O O . VAL A 1 97 ? 9.992 -15.883 -18.094 1 98.31 97 VAL A O 1
ATOM 726 N N . THR A 1 98 ? 9.242 -13.789 -18.141 1 98.06 98 THR 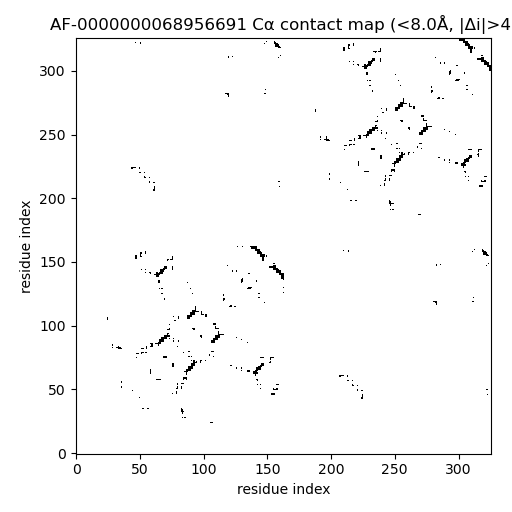A N 1
ATOM 727 C CA . THR A 1 98 ? 9.117 -13.703 -16.688 1 98.06 98 THR A CA 1
ATOM 728 C C . THR A 1 98 ? 8.109 -14.719 -16.172 1 98.06 98 THR A C 1
ATOM 730 O O . THR A 1 98 ? 8.352 -15.391 -15.172 1 98.06 98 THR A O 1
ATOM 733 N N . ALA A 1 99 ? 6.996 -14.844 -16.844 1 98.19 99 ALA A N 1
ATOM 734 C CA . ALA A 1 99 ? 5.965 -15.797 -16.438 1 98.19 99 ALA A CA 1
ATOM 735 C C . ALA A 1 99 ? 6.52 -17.219 -16.406 1 98.19 99 ALA A C 1
ATOM 737 O O . ALA A 1 99 ? 6.246 -17.969 -15.469 1 98.19 99 ALA A O 1
ATOM 738 N N . ARG A 1 100 ? 7.266 -17.578 -17.344 1 97.44 100 ARG A N 1
ATOM 739 C CA . ARG A 1 100 ? 7.844 -18.922 -17.453 1 97.44 100 ARG A CA 1
ATOM 740 C C . ARG A 1 100 ? 8.891 -19.141 -16.359 1 97.44 100 ARG A C 1
ATOM 742 O O . ARG A 1 100 ? 8.992 -20.234 -15.805 1 97.44 100 ARG A O 1
ATOM 749 N N . GLN A 1 101 ? 9.664 -18.094 -16.141 1 97.81 101 GLN A N 1
ATOM 750 C CA . GLN A 1 101 ? 10.734 -18.203 -15.148 1 97.81 101 GLN A CA 1
ATOM 751 C C . GLN A 1 101 ? 10.172 -18.359 -13.742 1 97.81 101 GLN A C 1
ATOM 753 O O . GLN A 1 101 ? 10.75 -19.078 -12.914 1 97.81 101 GLN A O 1
ATOM 758 N N . LEU A 1 102 ? 9.078 -17.766 -13.477 1 97.62 102 LEU A N 1
ATOM 759 C CA . LEU A 1 102 ? 8.523 -17.734 -12.125 1 97.62 102 LEU A CA 1
ATOM 760 C C . LEU A 1 102 ? 7.902 -19.078 -11.758 1 97.62 102 LEU A C 1
ATOM 762 O O . LEU A 1 102 ? 7.633 -19.344 -10.586 1 97.62 102 LEU A O 1
ATOM 766 N N . VAL A 1 103 ? 7.676 -19.969 -12.719 1 93.56 103 VAL A N 1
ATOM 767 C CA . VAL A 1 103 ? 7.133 -21.297 -12.469 1 93.56 103 VAL A CA 1
ATOM 768 C C . VAL A 1 103 ? 8.102 -22.078 -11.586 1 93.56 103 VAL A C 1
ATOM 770 O O . VAL A 1 103 ? 7.684 -22.969 -10.836 1 93.56 103 VAL A O 1
ATOM 773 N N . LEU A 1 104 ? 9.352 -21.672 -11.602 1 93.12 104 LEU A N 1
ATOM 774 C CA . LEU A 1 104 ? 10.383 -22.375 -10.852 1 93.12 104 LEU A CA 1
ATOM 775 C C . LEU A 1 104 ? 10.484 -21.859 -9.43 1 93.12 104 LEU A C 1
ATOM 777 O O . LEU A 1 104 ? 11.219 -22.422 -8.602 1 93.12 104 LEU A O 1
ATOM 781 N N . SER A 1 105 ? 9.828 -20.797 -9.156 1 92.94 105 SER A N 1
ATOM 782 C CA . SER A 1 105 ? 9.852 -20.234 -7.82 1 92.94 105 SER A CA 1
ATOM 783 C C . SER A 1 105 ? 8.812 -20.891 -6.918 1 92.94 105 SER A C 1
ATOM 785 O O . SER A 1 105 ? 7.609 -20.797 -7.176 1 92.94 105 SER A O 1
ATOM 787 N N . LYS A 1 106 ? 9.227 -21.453 -5.875 1 93.06 106 LYS A N 1
ATOM 788 C CA . LYS A 1 106 ? 8.32 -22.156 -4.98 1 93.06 106 LYS A CA 1
ATOM 789 C C . LYS A 1 106 ? 7.301 -21.219 -4.367 1 93.06 106 LYS A C 1
ATOM 791 O O . LYS A 1 106 ? 7.648 -20.125 -3.916 1 93.06 106 LYS A O 1
ATOM 796 N N . GLY A 1 107 ? 6.07 -21.609 -4.41 1 94.75 107 GLY A N 1
ATOM 797 C CA . GLY A 1 107 ? 5.012 -20.844 -3.773 1 94.75 107 GLY A CA 1
ATOM 798 C C . GLY A 1 107 ? 4.5 -19.703 -4.633 1 94.75 107 GLY A C 1
ATOM 799 O O . GLY A 1 107 ? 3.67 -18.906 -4.191 1 94.75 107 GLY A O 1
ATOM 800 N N . VAL A 1 108 ? 5.047 -19.625 -5.836 1 97.94 108 VAL A N 1
ATOM 801 C CA . VAL A 1 108 ? 4.637 -18.562 -6.75 1 97.94 108 VAL A CA 1
ATOM 802 C C . VAL A 1 108 ? 3.902 -19.172 -7.945 1 97.94 108 VAL A C 1
ATOM 804 O O . VAL A 1 108 ? 4.387 -20.109 -8.57 1 97.94 108 VAL A O 1
ATOM 807 N N . VAL A 1 109 ? 2.732 -18.672 -8.164 1 98.31 109 VAL A N 1
ATOM 808 C CA . VAL A 1 109 ? 1.989 -18.938 -9.398 1 98.31 109 VAL A CA 1
ATOM 809 C C . VAL A 1 109 ? 2.012 -17.688 -10.281 1 98.31 109 VAL A C 1
ATOM 811 O O . VAL A 1 109 ? 1.79 -16.578 -9.805 1 98.31 109 VAL A O 1
ATOM 814 N N . SER A 1 110 ? 2.316 -17.906 -11.547 1 98.44 110 SER A N 1
ATOM 815 C CA . SER A 1 110 ? 2.385 -16.75 -12.43 1 98.44 110 SER A CA 1
ATOM 816 C C . SER A 1 110 ? 1.238 -16.75 -13.438 1 98.44 110 SER A C 1
ATOM 818 O O . SER A 1 110 ? 0.742 -17.812 -13.82 1 98.44 110 SER A O 1
ATOM 820 N N . GLN A 1 111 ? 0.822 -15.625 -13.773 1 98.38 111 GLN A N 1
ATOM 821 C CA . GLN A 1 111 ? -0.201 -15.43 -14.797 1 98.38 111 GLN A CA 1
ATOM 822 C C . GLN A 1 111 ? 0.168 -14.281 -15.727 1 98.38 111 GLN A C 1
ATOM 824 O O . GLN A 1 111 ? 0.519 -13.188 -15.273 1 98.38 111 GLN A O 1
ATOM 829 N N . LEU A 1 112 ? 0.101 -14.602 -17.016 1 98.38 112 LEU A N 1
ATOM 830 C CA . LEU A 1 112 ? 0.321 -13.578 -18.031 1 98.38 112 LEU A CA 1
ATOM 831 C C . LEU A 1 112 ? -0.917 -12.703 -18.203 1 98.38 112 LEU A C 1
ATOM 833 O O . LEU A 1 112 ? -2.037 -13.211 -18.281 1 98.38 112 LEU A O 1
ATOM 837 N N . VAL A 1 113 ? -0.706 -11.398 -18.172 1 98.25 113 VAL A N 1
ATOM 838 C CA . VAL A 1 113 ? -1.772 -10.445 -18.453 1 98.25 113 VAL A CA 1
ATOM 839 C C . VAL A 1 113 ? -1.34 -9.5 -19.578 1 98.25 113 VAL A C 1
ATOM 841 O O . VAL A 1 113 ? -0.145 -9.344 -19.844 1 98.25 113 VAL A O 1
ATOM 844 N N . LYS A 1 114 ? -2.312 -8.891 -20.188 1 97.44 114 LYS A N 1
ATOM 845 C CA . LYS A 1 114 ? -2.012 -8.078 -21.375 1 97.44 114 LYS A CA 1
ATOM 846 C C . LYS A 1 114 ? -1.364 -6.754 -20.969 1 97.44 114 LYS A C 1
ATOM 848 O O . LYS A 1 114 ? -0.374 -6.336 -21.578 1 97.44 114 LYS A O 1
ATOM 853 N N . GLU A 1 115 ? -1.979 -6.055 -20.047 1 97.06 115 GLU A N 1
ATOM 854 C CA . GLU A 1 115 ? -1.468 -4.758 -19.625 1 97.06 115 GLU A CA 1
ATOM 855 C C . GLU A 1 115 ? -1.938 -4.422 -18.203 1 97.06 115 GLU A C 1
ATOM 857 O O . GLU A 1 115 ? -2.943 -4.961 -17.734 1 97.06 115 GLU A O 1
ATOM 862 N N . ILE A 1 116 ? -1.114 -3.695 -17.578 1 96.31 116 ILE A N 1
ATOM 863 C CA . ILE A 1 116 ? -1.468 -3.016 -16.328 1 96.31 116 ILE A CA 1
ATOM 864 C C . ILE A 1 116 ? -1.179 -1.522 -16.453 1 96.31 116 ILE A C 1
ATOM 866 O O . ILE A 1 116 ? -0.025 -1.097 -16.375 1 96.31 116 ILE A O 1
ATOM 870 N N . ASN A 1 117 ? -2.205 -0.705 -16.531 1 96.44 117 ASN A N 1
ATOM 871 C CA . ASN A 1 117 ? -2.049 0.671 -16.984 1 96.44 117 ASN A CA 1
ATOM 872 C C . ASN A 1 117 ? -1.92 1.642 -15.82 1 96.44 117 ASN A C 1
ATOM 874 O O . ASN A 1 117 ? -1.504 2.787 -16 1 96.44 117 ASN A O 1
ATOM 878 N N . SER A 1 118 ? -2.412 1.262 -14.711 1 97.88 118 SER A N 1
ATOM 879 C CA . SER A 1 118 ? -2.389 2.092 -13.508 1 97.88 118 SER A CA 1
ATOM 880 C C . SER A 1 118 ? -2.488 1.243 -12.25 1 97.88 118 SER A C 1
ATOM 882 O O . SER A 1 118 ? -2.76 0.042 -12.32 1 97.88 118 SER A O 1
ATOM 884 N N . THR A 1 119 ? -2.215 1.888 -11.164 1 98.31 119 THR A N 1
ATOM 885 C CA . THR A 1 119 ? -2.365 1.203 -9.883 1 98.31 119 THR A CA 1
ATOM 886 C C . THR A 1 119 ? -3.797 0.712 -9.703 1 98.31 119 THR A C 1
ATOM 888 O O . THR A 1 119 ? -4.02 -0.424 -9.281 1 98.31 119 THR A O 1
ATOM 891 N N . ASP A 1 120 ? -4.738 1.516 -10.078 1 98.69 120 ASP A N 1
ATOM 892 C CA . ASP A 1 120 ? -6.145 1.13 -9.969 1 98.69 120 ASP A CA 1
ATOM 893 C C . ASP A 1 120 ? -6.473 -0.021 -10.914 1 98.69 120 ASP A C 1
ATOM 895 O O . ASP A 1 120 ? -7.258 -0.909 -10.57 1 98.69 120 ASP A O 1
ATOM 899 N N . ASP A 1 121 ? -5.891 0.041 -12.07 1 98.5 121 ASP A N 1
ATOM 900 C CA . ASP A 1 121 ? -6.062 -1.052 -13.023 1 98.5 121 ASP A CA 1
ATOM 901 C C . ASP A 1 121 ? -5.539 -2.367 -12.453 1 98.5 121 ASP A C 1
ATOM 903 O O . ASP A 1 121 ? -6.176 -3.412 -12.602 1 98.5 121 ASP A O 1
ATOM 907 N N . PHE A 1 122 ? -4.453 -2.264 -11.836 1 98.75 122 PHE A N 1
ATOM 908 C CA . PHE A 1 122 ? -3.883 -3.447 -11.203 1 98.75 122 PHE A CA 1
ATOM 909 C C . PHE A 1 122 ? -4.832 -4.012 -10.148 1 98.75 122 PHE A C 1
ATOM 911 O O . PHE A 1 122 ? -5 -5.23 -10.047 1 98.75 122 PHE A O 1
ATOM 918 N N . TYR A 1 123 ? -5.418 -3.158 -9.32 1 98.81 123 TYR A N 1
ATOM 919 C CA . TYR A 1 123 ? -6.324 -3.639 -8.281 1 98.81 123 TYR A CA 1
ATOM 920 C C . TYR A 1 123 ? -7.531 -4.344 -8.898 1 98.81 123 TYR A C 1
ATOM 922 O O . TYR A 1 123 ? -7.934 -5.414 -8.438 1 98.81 123 TYR A O 1
ATOM 930 N N . ARG A 1 124 ? -8.062 -3.779 -9.914 1 98.56 124 ARG A N 1
ATOM 931 C CA . ARG A 1 124 ? -9.211 -4.395 -10.57 1 98.56 124 ARG A CA 1
ATOM 932 C C . ARG A 1 124 ? -8.828 -5.727 -11.211 1 98.56 124 ARG A C 1
ATOM 934 O O . ARG A 1 124 ? -9.477 -6.742 -10.969 1 98.56 124 ARG A O 1
ATOM 941 N N . LEU A 1 125 ? -7.785 -5.691 -12.008 1 98.62 125 LEU A N 1
ATOM 942 C CA . LEU A 1 125 ? -7.312 -6.883 -12.711 1 98.62 125 LEU A CA 1
ATOM 943 C C . LEU A 1 125 ? -6.906 -7.973 -11.719 1 98.62 125 LEU A C 1
ATOM 945 O O . LEU A 1 125 ? -7.242 -9.141 -11.914 1 98.62 125 LEU A O 1
ATOM 949 N N . GLY A 1 126 ? -6.145 -7.562 -10.688 1 98.69 126 GLY A N 1
ATOM 950 C CA . GLY A 1 126 ? -5.695 -8.523 -9.688 1 98.69 126 GL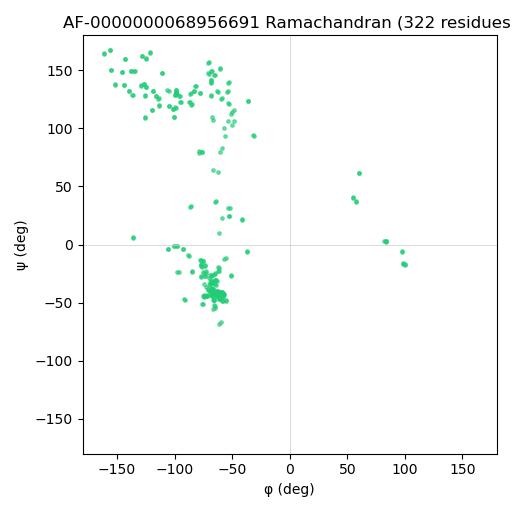Y A CA 1
ATOM 951 C C . GLY A 1 126 ? -6.836 -9.242 -9 1 98.69 126 GLY A C 1
ATOM 952 O O . GLY A 1 126 ? -6.766 -10.445 -8.766 1 98.69 126 GLY A O 1
ATOM 953 N N . LYS A 1 127 ? -7.859 -8.516 -8.656 1 98.62 127 LYS A N 1
ATOM 954 C CA . LYS A 1 127 ? -9.031 -9.117 -8.031 1 98.62 127 LYS A CA 1
ATOM 955 C C . LYS A 1 127 ? -9.719 -10.094 -8.969 1 98.62 127 LYS A C 1
ATOM 957 O O . LYS A 1 127 ? -10.109 -11.188 -8.562 1 98.62 127 LYS A O 1
ATOM 962 N N . ASP A 1 128 ? -9.867 -9.719 -10.188 1 98.5 128 ASP A N 1
ATOM 963 C CA . ASP A 1 128 ? -10.508 -10.57 -11.18 1 98.5 128 ASP A CA 1
ATOM 964 C C . ASP A 1 128 ? -9.727 -11.867 -11.375 1 98.5 128 ASP A C 1
ATOM 966 O O . ASP A 1 128 ? -10.305 -12.953 -11.391 1 98.5 128 ASP A O 1
ATOM 970 N N . VAL A 1 129 ? -8.414 -11.734 -11.516 1 98.69 129 VAL A N 1
ATOM 971 C CA . VAL A 1 129 ? -7.578 -12.906 -11.773 1 98.69 129 VAL A CA 1
ATOM 972 C C . VAL A 1 129 ? -7.555 -13.797 -10.531 1 98.69 129 VAL A C 1
ATOM 974 O O . VAL A 1 129 ? -7.527 -15.031 -10.648 1 98.69 129 VAL A O 1
ATOM 977 N N . ALA A 1 130 ? -7.543 -13.18 -9.375 1 98.69 130 ALA A N 1
ATOM 978 C CA . ALA A 1 130 ? -7.582 -13.953 -8.133 1 98.69 130 ALA A CA 1
ATOM 979 C C . ALA A 1 130 ? -8.812 -14.859 -8.086 1 98.69 130 ALA A C 1
ATOM 981 O O . ALA A 1 130 ? -8.711 -16.031 -7.707 1 98.69 130 ALA A O 1
ATOM 982 N N . LEU A 1 131 ? -9.93 -14.312 -8.508 1 98.5 131 LEU A N 1
ATOM 983 C CA . LEU A 1 131 ? -11.18 -15.07 -8.5 1 98.5 131 LEU A CA 1
ATOM 984 C C . LEU A 1 131 ? -11.172 -16.141 -9.594 1 98.5 131 LEU A C 1
ATOM 986 O O . LEU A 1 131 ? -11.531 -17.297 -9.344 1 98.5 131 LEU A O 1
ATOM 990 N N . GLN A 1 132 ? -10.719 -15.766 -10.766 1 98 132 GLN A N 1
ATOM 991 C CA . GLN A 1 132 ? -10.734 -16.656 -11.922 1 98 132 GLN A CA 1
ATOM 992 C C . GLN A 1 132 ? -9.758 -17.812 -11.734 1 98 132 GLN A C 1
ATOM 994 O O . GLN A 1 132 ? -10.008 -18.922 -12.219 1 98 132 GLN A O 1
ATOM 999 N N . SER A 1 133 ? -8.688 -17.578 -11.07 1 96.69 133 SER A N 1
ATOM 1000 C CA . SER A 1 133 ? -7.648 -18.578 -10.875 1 96.69 133 SER A CA 1
ATOM 1001 C C . SER A 1 133 ? -8.094 -19.656 -9.898 1 96.69 133 SER A C 1
ATOM 1003 O O . SER A 1 133 ? -7.504 -20.75 -9.844 1 96.69 133 SER A O 1
ATOM 1005 N N . GLY A 1 134 ? -9.07 -19.281 -9.008 1 96.94 134 GLY A N 1
ATOM 1006 C CA . GLY A 1 134 ? -9.531 -20.203 -7.984 1 96.94 134 GLY A CA 1
ATOM 1007 C C . GLY A 1 134 ? -8.641 -20.219 -6.754 1 96.94 134 GLY A C 1
ATOM 1008 O O . GLY A 1 134 ? -8.867 -21 -5.828 1 96.94 134 GLY A O 1
ATOM 1009 N N . LEU A 1 135 ? -7.66 -19.406 -6.758 1 97.81 135 LEU A N 1
ATOM 1010 C CA . LEU A 1 135 ? -6.73 -19.344 -5.633 1 97.81 135 LEU A CA 1
ATOM 1011 C C . LEU A 1 135 ? -7.355 -18.609 -4.449 1 97.81 135 LEU A C 1
ATOM 1013 O O . LEU A 1 135 ? -6.852 -18.703 -3.328 1 97.81 135 LEU A O 1
ATOM 1017 N N . ALA A 1 136 ? -8.406 -17.828 -4.727 1 98.25 136 ALA A N 1
ATOM 1018 C CA . ALA A 1 136 ? -9.211 -17.141 -3.713 1 98.25 136 ALA A CA 1
ATOM 1019 C C . ALA A 1 136 ? -10.688 -17.109 -4.102 1 98.25 136 ALA A C 1
ATOM 1021 O O . ALA A 1 136 ? -11.023 -17.297 -5.273 1 98.25 136 ALA A O 1
ATOM 1022 N N . GLN A 1 137 ? -11.453 -16.906 -3.094 1 98.38 137 GLN A N 1
ATOM 1023 C CA . GLN A 1 137 ? -12.891 -16.875 -3.311 1 98.38 137 GLN A CA 1
ATOM 1024 C C . GLN A 1 137 ? -13.492 -15.547 -2.871 1 98.38 137 GLN A C 1
ATOM 1026 O O . GLN A 1 137 ? -12.844 -14.773 -2.156 1 98.38 137 GLN A O 1
ATOM 1031 N N . LYS A 1 138 ? -14.766 -15.344 -3.338 1 98.19 138 LYS A N 1
ATOM 1032 C CA . LYS A 1 138 ? -15.477 -14.141 -2.906 1 98.19 138 LYS A CA 1
ATOM 1033 C C . LYS A 1 138 ? -15.508 -14.039 -1.385 1 98.19 138 LYS A C 1
ATOM 1035 O O . LYS A 1 138 ? -15.805 -15.023 -0.699 1 98.19 138 LYS A O 1
ATOM 1040 N N . GLY A 1 139 ? -15.18 -12.922 -0.879 1 97.75 139 GLY A N 1
ATOM 1041 C CA . GLY A 1 139 ? -15.164 -12.711 0.56 1 97.75 139 GLY A CA 1
ATOM 1042 C C . GLY A 1 139 ? -13.773 -12.844 1.167 1 97.75 139 GLY A C 1
ATOM 1043 O O . GLY A 1 139 ? -13.547 -12.406 2.295 1 97.75 139 GLY A O 1
ATOM 1044 N N . ASP A 1 140 ? -12.875 -13.43 0.451 1 98.5 140 ASP A N 1
ATOM 1045 C CA . ASP A 1 140 ? -11.508 -13.578 0.946 1 98.5 140 ASP A CA 1
ATOM 1046 C C . ASP A 1 140 ? -10.789 -12.234 0.983 1 98.5 140 ASP A C 1
ATOM 1048 O O . ASP A 1 140 ? -11.023 -11.375 0.13 1 98.5 140 ASP A O 1
ATOM 1052 N N . VAL A 1 141 ? -9.906 -12.078 1.955 1 98.44 141 VAL A N 1
ATOM 1053 C CA . VAL A 1 141 ? -8.969 -10.961 1.989 1 98.44 141 VAL A CA 1
ATOM 1054 C C . VAL A 1 141 ? -7.754 -11.273 1.118 1 98.44 141 VAL A C 1
ATOM 1056 O O . VAL A 1 141 ? -7.203 -12.375 1.186 1 98.44 141 VAL A O 1
ATOM 1059 N N . VAL A 1 142 ? -7.395 -10.312 0.289 1 98.81 142 VAL A N 1
ATOM 1060 C CA . VAL A 1 142 ? -6.207 -10.453 -0.546 1 98.81 142 VAL A CA 1
ATOM 1061 C C . VAL A 1 142 ? -5.285 -9.25 -0.348 1 98.81 142 VAL A C 1
ATOM 1063 O O . VAL A 1 142 ? -5.758 -8.117 -0.233 1 98.81 142 VAL A O 1
ATOM 1066 N N . VAL A 1 143 ? -4.004 -9.539 -0.265 1 98.94 143 VAL A N 1
ATOM 1067 C CA . VAL A 1 143 ? -3 -8.477 -0.227 1 98.94 143 VAL A CA 1
ATOM 1068 C C . VAL A 1 143 ? -2.4 -8.281 -1.618 1 98.94 143 VAL A C 1
ATOM 1070 O O . VAL A 1 143 ? -2.027 -9.25 -2.281 1 98.94 143 VAL A O 1
ATOM 1073 N N . MET A 1 144 ? -2.346 -7.059 -2.055 1 98.94 144 MET A N 1
ATOM 1074 C CA . MET A 1 144 ? -1.841 -6.73 -3.385 1 98.94 144 MET A CA 1
ATOM 1075 C C . MET A 1 144 ? -0.577 -5.883 -3.293 1 98.94 144 MET A C 1
ATOM 1077 O O . MET A 1 144 ? -0.576 -4.832 -2.65 1 98.94 144 MET A O 1
ATOM 1081 N N . VAL A 1 145 ? 0.465 -6.305 -3.967 1 98.94 145 VAL A N 1
ATOM 1082 C CA . VAL A 1 145 ? 1.787 -5.695 -3.867 1 98.94 145 VAL A CA 1
ATOM 1083 C C . VAL A 1 145 ? 2.275 -5.289 -5.258 1 98.94 145 VAL A C 1
ATOM 1085 O O . VAL A 1 145 ? 2.156 -6.062 -6.211 1 98.94 145 VAL A O 1
ATOM 1088 N N . SER A 1 146 ? 2.852 -4.031 -5.355 1 98.69 146 SER A N 1
ATOM 1089 C CA . SER A 1 146 ? 3.311 -3.557 -6.656 1 98.69 146 SER A CA 1
ATOM 1090 C C . SER A 1 146 ? 4.297 -2.402 -6.512 1 98.69 146 SER A C 1
ATOM 1092 O O . SER A 1 146 ? 4.5 -1.89 -5.406 1 98.69 146 SER A O 1
ATOM 1094 N N . GLY A 1 147 ? 4.992 -2.129 -7.582 1 98.31 147 GLY A N 1
ATOM 1095 C CA . GLY A 1 147 ? 5.629 -0.832 -7.758 1 98.31 147 GLY A CA 1
ATOM 1096 C C . GLY A 1 147 ? 4.715 0.198 -8.398 1 98.31 147 GLY A C 1
ATOM 1097 O O . GLY A 1 147 ? 4.156 -0.039 -9.469 1 98.31 147 GLY A O 1
ATOM 1098 N N . ALA A 1 148 ? 4.527 1.289 -7.715 1 98.12 148 ALA A N 1
ATOM 1099 C CA . ALA A 1 148 ? 3.668 2.35 -8.234 1 98.12 148 ALA A CA 1
ATOM 1100 C C . ALA A 1 148 ? 4.449 3.65 -8.406 1 98.12 148 ALA A C 1
ATOM 1102 O O . ALA A 1 148 ? 4.891 4.254 -7.426 1 98.12 148 ALA A O 1
ATOM 1103 N N . LEU A 1 149 ? 4.559 4.082 -9.688 1 97.38 149 LEU A N 1
ATOM 1104 C CA . LEU A 1 149 ? 5.219 5.328 -10.062 1 97.38 149 LEU A CA 1
ATOM 1105 C C . LEU A 1 149 ? 6.66 5.348 -9.57 1 97.38 149 LEU A C 1
ATOM 1107 O O . LEU A 1 149 ? 7.125 6.355 -9.031 1 97.38 149 LEU A O 1
ATOM 1111 N N . VAL A 1 150 ? 7.301 4.23 -9.617 1 96.69 150 VAL A N 1
ATOM 1112 C CA . VAL A 1 150 ? 8.711 4.047 -9.312 1 96.69 150 VAL A CA 1
ATOM 1113 C C . VAL A 1 150 ? 9.398 3.297 -10.453 1 96.69 150 VAL A C 1
ATOM 1115 O O . VAL A 1 150 ? 8.727 2.703 -11.305 1 96.69 150 VAL A O 1
ATOM 1118 N N . PRO A 1 151 ? 10.711 3.389 -10.484 1 91.88 151 PRO A N 1
ATOM 1119 C CA . PRO A 1 151 ? 11.398 2.602 -11.508 1 91.88 151 PRO A CA 1
ATOM 1120 C C . PRO A 1 151 ? 11.156 1.101 -11.359 1 91.88 151 PRO A C 1
ATOM 1122 O O . PRO A 1 151 ? 10.945 0.609 -10.25 1 91.88 151 PRO A O 1
ATOM 1125 N N . SER A 1 152 ? 11.234 0.439 -12.562 1 89.56 152 SER A N 1
ATOM 1126 C CA . SER A 1 152 ? 11.102 -1.015 -12.555 1 89.56 152 SER A CA 1
ATOM 1127 C C . SER A 1 152 ? 12.078 -1.658 -11.586 1 89.56 152 SER A C 1
ATOM 1129 O O . SER A 1 152 ? 13.234 -1.234 -11.484 1 89.56 152 SER A O 1
ATOM 1131 N N . GLY A 1 153 ? 11.594 -2.654 -10.883 1 89.31 153 GLY A N 1
ATOM 1132 C CA . GLY A 1 153 ? 12.438 -3.348 -9.922 1 89.31 153 GLY A CA 1
ATOM 1133 C C . GLY A 1 153 ? 12.203 -2.9 -8.492 1 89.31 153 GLY A C 1
ATOM 1134 O O . GLY A 1 153 ? 12.648 -3.555 -7.547 1 89.31 153 GLY A O 1
ATOM 1135 N N . THR A 1 154 ? 11.547 -1.733 -8.344 1 95.5 154 THR A N 1
ATOM 1136 C CA . THR A 1 154 ? 11.227 -1.238 -7.012 1 95.5 154 THR A CA 1
ATOM 1137 C C . THR A 1 154 ? 9.805 -1.616 -6.621 1 95.5 154 THR A C 1
ATOM 1139 O O . THR A 1 154 ? 8.867 -1.439 -7.406 1 95.5 154 THR A O 1
ATOM 1142 N N . THR A 1 155 ? 9.688 -2.215 -5.48 1 98.31 155 THR A N 1
ATOM 1143 C CA . THR A 1 155 ? 8.398 -2.506 -4.879 1 98.31 155 THR A CA 1
ATOM 1144 C C . THR A 1 155 ? 8.109 -1.551 -3.725 1 98.31 155 THR A C 1
ATOM 1146 O O . THR A 1 155 ? 8.828 -1.538 -2.727 1 98.31 155 THR A O 1
ATOM 1149 N N . ASN A 1 156 ? 7 -0.781 -3.875 1 98.75 156 ASN A N 1
ATOM 1150 C CA . ASN A 1 156 ? 6.84 0.281 -2.887 1 98.75 156 ASN A CA 1
ATOM 1151 C C . ASN A 1 156 ? 5.402 0.366 -2.381 1 98.75 156 ASN A C 1
ATOM 1153 O O . ASN A 1 156 ? 5.055 1.284 -1.637 1 98.75 156 ASN A O 1
ATOM 1157 N N . THR A 1 157 ? 4.527 -0.571 -2.781 1 98.88 157 THR A N 1
ATOM 1158 C CA . THR A 1 157 ? 3.107 -0.391 -2.498 1 98.88 157 THR A CA 1
ATOM 1159 C C . THR A 1 157 ? 2.469 -1.71 -2.07 1 98.88 157 THR A C 1
ATOM 1161 O O . THR A 1 157 ? 2.715 -2.752 -2.684 1 98.88 157 THR A O 1
ATOM 1164 N N . ALA A 1 158 ? 1.715 -1.658 -0.984 1 98.88 158 ALA A N 1
ATOM 1165 C CA . ALA A 1 158 ? 0.884 -2.768 -0.521 1 98.88 158 ALA A CA 1
ATOM 1166 C C . ALA A 1 158 ? -0.547 -2.307 -0.257 1 98.88 158 ALA A C 1
ATOM 1168 O O . ALA A 1 158 ? -0.767 -1.222 0.285 1 98.88 158 ALA A O 1
ATOM 1169 N N . SER A 1 159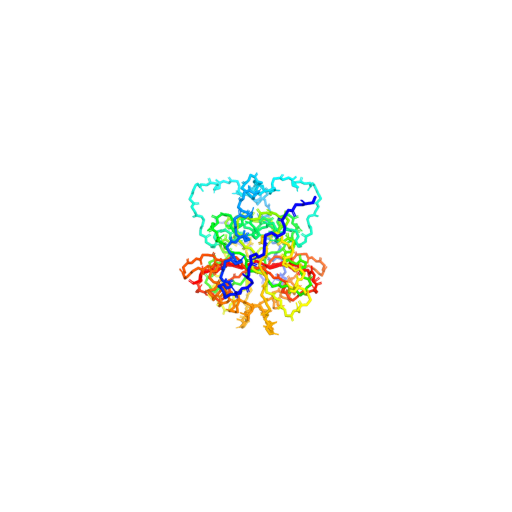 ? -1.496 -3.1 -0.683 1 98.94 159 SER A N 1
ATOM 1170 C CA . SER A 1 159 ? -2.92 -2.814 -0.529 1 98.94 159 SER A CA 1
ATOM 1171 C C . SER A 1 159 ? -3.691 -4.066 -0.121 1 98.94 159 SER A C 1
ATOM 1173 O O . SER A 1 159 ? -3.314 -5.18 -0.483 1 98.94 159 SER A O 1
ATOM 1175 N N . VAL A 1 160 ? -4.77 -3.854 0.633 1 98.88 160 VAL A N 1
ATOM 1176 C CA . VAL A 1 160 ? -5.602 -4.961 1.088 1 98.88 160 VAL A CA 1
ATOM 1177 C C . VAL A 1 160 ? -7.016 -4.809 0.535 1 98.88 160 VAL A C 1
ATOM 1179 O O . VAL A 1 160 ? -7.609 -3.73 0.621 1 98.88 160 VAL A O 1
ATOM 1182 N N . HIS A 1 161 ? -7.523 -5.875 0 1 98.75 161 HIS A N 1
ATOM 1183 C CA . HIS A 1 161 ? -8.859 -5.859 -0.593 1 98.75 161 HIS A CA 1
ATOM 1184 C C . HIS A 1 161 ? -9.664 -7.082 -0.167 1 98.75 161 HIS A C 1
ATOM 1186 O O . HIS A 1 161 ? -9.102 -8.156 0.069 1 98.75 161 HIS A O 1
ATOM 1192 N N . VAL A 1 162 ? -10.93 -6.895 -0.095 1 98.12 162 VAL A N 1
ATOM 1193 C CA . VAL A 1 162 ? -11.859 -8.016 0.002 1 98.12 162 VAL A CA 1
ATOM 1194 C C . VAL A 1 162 ? -12.438 -8.328 -1.375 1 98.12 162 VAL A C 1
ATOM 1196 O O . VAL A 1 162 ? -12.859 -7.422 -2.1 1 98.12 162 VAL A O 1
ATOM 1199 N N . LEU A 1 163 ? -12.414 -9.633 -1.688 1 97.94 163 LEU A N 1
ATOM 1200 C CA . LEU A 1 163 ? -12.906 -10.023 -3.004 1 97.94 163 LEU A CA 1
ATOM 1201 C C . LEU A 1 163 ? -14.43 -10.039 -3.033 1 97.94 163 LEU A C 1
ATOM 1203 O O . LEU A 1 163 ? -15.07 -10.484 -2.076 1 97.94 163 LEU A O 1
ATOM 1207 N N . ALA B 1 1 ? -8.148 41.031 39.312 1 23.36 1 ALA B N 1
ATOM 1208 C CA . ALA B 1 1 ? -8.148 42.25 38.531 1 23.36 1 ALA B CA 1
ATOM 1209 C C . ALA B 1 1 ? -6.816 42.438 37.781 1 23.36 1 ALA B C 1
ATOM 1211 O O . ALA B 1 1 ? -5.824 42.875 38.375 1 23.36 1 ALA B O 1
ATOM 1212 N N . VAL B 1 2 ? -6.344 41.281 36.875 1 26.48 2 VAL B N 1
ATOM 1213 C CA . VAL B 1 2 ? -5.012 41.188 36.281 1 26.48 2 VAL B CA 1
ATOM 1214 C C . VAL B 1 2 ? -4.828 42.281 35.25 1 26.48 2 VAL B C 1
ATOM 1216 O O . VAL B 1 2 ? -5.734 42.562 34.438 1 26.48 2 VAL B O 1
ATOM 1219 N N . MET B 1 3 ? -4.055 43.281 35.406 1 24 3 MET B N 1
ATOM 1220 C CA . MET B 1 3 ? -3.891 44.5 34.656 1 24 3 MET B CA 1
ATOM 1221 C C . MET B 1 3 ? -3.639 44.188 33.188 1 24 3 MET B C 1
ATOM 1223 O O . MET B 1 3 ? -2.764 43.406 32.844 1 24 3 MET B O 1
ATOM 1227 N N . LEU B 1 4 ? -4.648 44.406 32.188 1 24.77 4 LEU B N 1
ATOM 1228 C CA . LEU B 1 4 ? -4.93 44.188 30.781 1 24.77 4 LEU B CA 1
ATOM 1229 C C . LEU B 1 4 ? -3.984 45.031 29.906 1 24.77 4 LEU B C 1
ATOM 1231 O O . LEU B 1 4 ? -4.035 46.25 29.938 1 24.77 4 LEU B O 1
ATOM 1235 N N . CYS B 1 5 ? -2.566 44.688 30.016 1 26.14 5 CYS B N 1
ATOM 1236 C CA . CYS B 1 5 ? -1.599 45.531 29.328 1 26.14 5 CYS B CA 1
ATOM 1237 C C . CYS B 1 5 ? -1.986 45.75 27.875 1 26.14 5 CYS B C 1
ATOM 1239 O O . CYS B 1 5 ? -2.502 44.812 27.234 1 26.14 5 CYS B O 1
ATOM 1241 N N . GLY B 1 6 ? -2.32 46.875 27.391 1 28.17 6 GLY B N 1
ATOM 1242 C CA . GLY B 1 6 ? -2.766 47.5 26.156 1 28.17 6 GLY B CA 1
ATOM 1243 C C . GLY B 1 6 ? -1.857 47.219 24.969 1 28.17 6 GLY B C 1
ATOM 1244 O O . GLY B 1 6 ? -1.106 48.094 24.531 1 28.17 6 GLY B O 1
ATOM 1245 N N . VAL B 1 7 ? -1.171 46.031 24.875 1 30.3 7 VAL B N 1
ATOM 1246 C CA . VAL B 1 7 ? -0.233 45.844 23.781 1 30.3 7 VAL B CA 1
ATOM 1247 C C . VAL B 1 7 ? -0.956 46.031 22.453 1 30.3 7 VAL B C 1
ATOM 1249 O O . VAL B 1 7 ? -2.012 45.438 22.219 1 30.3 7 VAL B O 1
ATOM 1252 N N . SER B 1 8 ? -0.849 47.156 21.828 1 29.33 8 SER B N 1
ATOM 1253 C CA . SER B 1 8 ? -1.377 47.625 20.547 1 29.33 8 SER B CA 1
ATOM 1254 C C . SER B 1 8 ? -1.124 46.625 19.438 1 29.33 8 SER B C 1
ATOM 1256 O O . SER B 1 8 ? -0.072 45.969 19.406 1 29.33 8 SER B O 1
ATOM 1258 N N . ALA B 1 9 ? -2.162 46 18.797 1 28.94 9 ALA B N 1
ATOM 1259 C CA . ALA B 1 9 ? -2.488 44.938 17.844 1 28.94 9 ALA B CA 1
ATOM 1260 C C . ALA B 1 9 ? -1.852 45.219 16.484 1 28.94 9 ALA B C 1
ATOM 1262 O O . ALA B 1 9 ? -2.342 44.75 15.453 1 28.94 9 ALA B O 1
ATOM 1263 N N . LYS B 1 10 ? -0.947 46.219 16.391 1 32.56 10 LYS B N 1
ATOM 1264 C CA . LYS B 1 10 ? -0.576 46.406 14.992 1 32.56 10 LY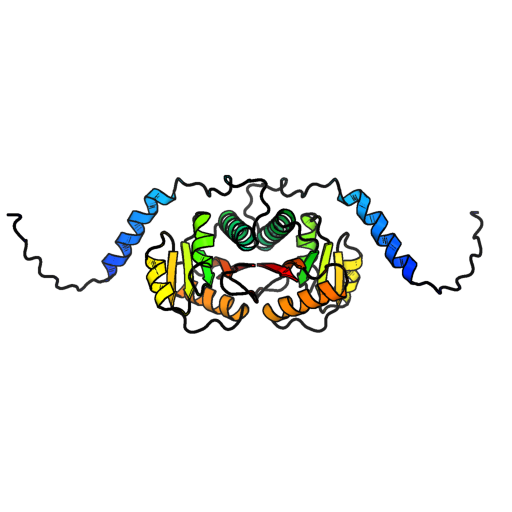S B CA 1
ATOM 1265 C C . LYS B 1 10 ? 0.047 45.125 14.438 1 32.56 10 LYS B C 1
ATOM 1267 O O . LYS B 1 10 ? 1.096 44.688 14.906 1 32.56 10 LYS B O 1
ATOM 1272 N N . GLY B 1 11 ? -0.819 44.125 14.07 1 28.41 11 GLY B N 1
ATOM 1273 C CA . GLY B 1 11 ? -0.75 42.719 13.805 1 28.41 11 GLY B CA 1
ATOM 1274 C C . GLY B 1 11 ? 0.09 42.375 12.586 1 28.41 11 GLY B C 1
ATOM 1275 O O . GLY B 1 11 ? -0.417 41.812 11.617 1 28.41 11 GLY B O 1
ATOM 1276 N N . LYS B 1 12 ? 1.166 43.156 12.422 1 31.62 12 LYS B N 1
ATOM 1277 C CA . LYS B 1 12 ? 1.85 42.875 11.156 1 31.62 12 LYS B CA 1
ATOM 1278 C C . LYS B 1 12 ? 2.328 41.438 11.078 1 31.62 12 LYS B C 1
ATOM 1280 O O . LYS B 1 12 ? 2.277 40.812 10.016 1 31.62 12 LYS B O 1
ATOM 1285 N N . TYR B 1 13 ? 3.326 41.031 11.93 1 29.61 13 TYR B N 1
ATOM 1286 C CA . TYR B 1 13 ? 4.176 39.906 11.555 1 29.61 13 TYR B CA 1
ATOM 1287 C C . TYR B 1 13 ? 3.461 38.562 11.797 1 29.61 13 TYR B C 1
ATOM 1289 O O . TYR B 1 13 ? 3.377 38.094 12.93 1 29.61 13 TYR B O 1
ATOM 1297 N N . PRO B 1 14 ? 2.58 38.156 10.93 1 31.59 14 PRO B N 1
ATOM 1298 C CA . PRO B 1 14 ? 1.823 36.906 11.055 1 31.59 14 PRO B CA 1
ATOM 1299 C C . PRO B 1 14 ? 2.725 35.688 11.203 1 31.59 14 PRO B C 1
ATOM 1301 O O . PRO B 1 14 ? 2.229 34.562 11.352 1 31.59 14 PRO B O 1
ATOM 1304 N N . LEU B 1 15 ? 4.016 35.75 10.984 1 33.78 15 LEU B N 1
ATOM 1305 C CA . LEU B 1 15 ? 4.824 34.531 10.945 1 33.78 15 LEU B CA 1
ATOM 1306 C C . LEU B 1 15 ? 4.906 33.906 12.32 1 33.78 15 LEU B C 1
ATOM 1308 O O . LEU B 1 15 ? 5.449 32.812 12.469 1 33.78 15 LEU B O 1
ATOM 1312 N N . GLU B 1 16 ? 4.785 34.656 13.383 1 31.12 16 GLU B N 1
ATOM 1313 C CA . GLU B 1 16 ? 5.125 34.125 14.695 1 31.12 16 GLU B CA 1
ATOM 1314 C C . GLU B 1 16 ? 4.113 33.094 15.141 1 31.12 16 GLU B C 1
ATOM 1316 O O . GLU B 1 16 ? 4.398 32.25 16.016 1 31.12 16 GLU B O 1
ATOM 1321 N N . ALA B 1 17 ? 2.891 33.219 14.695 1 33.69 17 ALA B N 1
ATOM 1322 C CA . ALA B 1 17 ? 1.894 32.281 15.203 1 33.69 17 ALA B CA 1
ATOM 1323 C C . ALA B 1 17 ? 2.207 30.859 14.766 1 33.69 17 ALA B C 1
ATOM 1325 O O . ALA B 1 17 ? 1.924 29.891 15.484 1 33.69 17 ALA B O 1
ATOM 1326 N N . GLY B 1 18 ? 2.906 30.672 13.672 1 33.03 18 GLY B N 1
ATOM 1327 C CA . GLY B 1 18 ? 3.209 29.328 13.219 1 33.03 18 GLY B CA 1
ATOM 1328 C C . GLY B 1 18 ? 4.266 28.641 14.062 1 33.03 18 GLY B C 1
ATOM 1329 O O . GLY B 1 18 ? 4.41 27.406 14.016 1 33.03 18 GLY B O 1
ATOM 1330 N N . SER B 1 19 ? 5.168 29.344 14.711 1 33.62 19 SER B N 1
ATOM 1331 C CA . SER B 1 19 ? 6.242 28.734 15.484 1 33.62 19 SER B CA 1
ATOM 1332 C C . SER B 1 19 ? 5.723 28.156 16.797 1 33.62 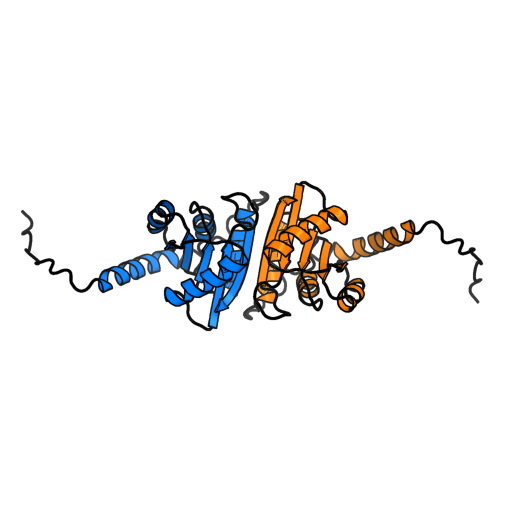19 SER B C 1
ATOM 1334 O O . SER B 1 19 ? 6.27 27.172 17.297 1 33.62 19 SER B O 1
ATOM 1336 N N . ILE B 1 20 ? 4.754 28.797 17.359 1 32.91 20 ILE B N 1
ATOM 1337 C CA . ILE B 1 20 ? 4.34 28.359 18.688 1 32.91 20 ILE B CA 1
ATOM 1338 C C . ILE B 1 20 ? 3.779 26.953 18.609 1 32.91 20 ILE B C 1
ATOM 1340 O O . ILE B 1 20 ? 4.008 26.141 19.516 1 32.91 20 ILE B O 1
ATOM 1344 N N . MET B 1 21 ? 3.027 26.688 17.562 1 30.97 21 MET B N 1
ATOM 1345 C CA . MET B 1 21 ? 2.424 25.359 17.562 1 30.97 21 MET B CA 1
ATOM 1346 C C . MET B 1 21 ? 3.49 24.266 17.422 1 30.97 21 MET B C 1
ATOM 1348 O O . MET B 1 21 ? 3.318 23.156 17.906 1 30.97 21 MET B O 1
ATOM 1352 N N . ALA B 1 22 ? 4.574 24.578 16.844 1 32.5 22 ALA B N 1
ATOM 1353 C CA . ALA B 1 22 ? 5.625 23.578 16.703 1 32.5 22 ALA B CA 1
ATOM 1354 C C . ALA B 1 22 ? 6.262 23.25 18.047 1 32.5 22 ALA B C 1
ATOM 1356 O O . ALA B 1 22 ? 6.641 22.094 18.297 1 32.5 22 ALA B O 1
ATOM 1357 N N . THR B 1 23 ? 6.406 24.141 18.953 1 31.22 23 THR B N 1
ATOM 1358 C CA . THR B 1 23 ? 7.129 23.906 20.203 1 31.22 23 THR B CA 1
ATOM 1359 C C . THR B 1 23 ? 6.301 23.047 21.156 1 31.22 23 THR B C 1
ATOM 1361 O O . THR B 1 23 ? 6.844 22.203 21.875 1 31.22 23 THR B O 1
ATOM 1364 N N . ILE B 1 24 ? 5.012 23.297 21.312 1 34.38 24 ILE B N 1
ATOM 1365 C CA . ILE B 1 24 ? 4.25 22.547 22.297 1 34.38 24 ILE B CA 1
ATOM 1366 C C . ILE B 1 24 ? 4.207 21.062 21.875 1 34.38 24 ILE B C 1
ATOM 1368 O O . ILE B 1 24 ? 4.273 20.172 22.734 1 34.38 24 ILE B O 1
ATOM 1372 N N . CYS B 1 25 ? 4.172 20.688 20.594 1 34.22 25 CYS B N 1
ATOM 1373 C CA . CYS B 1 25 ? 4.004 19.312 20.141 1 34.22 25 CYS B CA 1
ATOM 1374 C C . CYS B 1 25 ? 5.277 18.516 20.359 1 34.22 25 CYS B C 1
ATOM 1376 O O . CYS B 1 25 ? 5.242 17.281 20.375 1 34.22 25 CYS B O 1
ATOM 1378 N N . GLU B 1 26 ? 6.379 19.125 20.547 1 33.66 26 GLU B N 1
ATOM 1379 C CA . GLU B 1 26 ? 7.617 18.359 20.656 1 33.66 26 GLU B CA 1
ATOM 1380 C C . GLU B 1 26 ? 7.68 17.578 21.969 1 33.66 26 GLU B C 1
ATOM 1382 O O . GLU B 1 26 ? 8.25 16.484 22.016 1 33.66 26 GLU B O 1
ATOM 1387 N N . ARG B 1 27 ? 7.242 18.125 23.031 1 33.69 27 ARG B N 1
ATOM 1388 C CA . ARG B 1 27 ? 7.551 17.516 24.328 1 33.69 27 ARG B CA 1
ATOM 1389 C C . ARG B 1 27 ? 6.711 16.266 24.562 1 33.69 27 ARG B C 1
ATOM 1391 O O . ARG B 1 27 ? 7.18 15.312 25.188 1 33.69 27 ARG B O 1
ATOM 1398 N N . THR B 1 28 ? 5.516 16.203 24.328 1 35.12 28 THR B N 1
ATOM 1399 C CA . THR B 1 28 ? 4.703 15.07 24.719 1 35.12 28 THR B CA 1
ATOM 1400 C C . THR B 1 28 ? 4.918 13.891 23.781 1 35.12 28 THR B C 1
ATOM 1402 O O . THR B 1 28 ? 4.715 12.734 24.156 1 35.12 28 THR B O 1
ATOM 1405 N N . ASP B 1 29 ? 5.43 14.117 22.688 1 37.25 29 ASP B N 1
ATOM 1406 C CA . ASP B 1 29 ? 5.438 13.094 21.641 1 37.25 29 ASP B CA 1
ATOM 1407 C C . ASP B 1 29 ? 6.633 12.156 21.812 1 37.25 29 ASP B C 1
ATOM 1409 O O . ASP B 1 29 ? 6.723 11.133 21.125 1 37.25 29 ASP B O 1
ATOM 1413 N N . ARG B 1 30 ? 7.652 12.641 22.5 1 36.66 30 ARG B N 1
ATOM 1414 C CA . ARG B 1 30 ? 8.844 11.805 22.469 1 36.66 30 ARG B CA 1
ATOM 1415 C C . ARG B 1 30 ? 8.602 10.477 23.188 1 36.66 30 ARG B C 1
ATOM 1417 O O . ARG B 1 30 ? 9.289 9.492 22.938 1 36.66 30 ARG B O 1
ATOM 1424 N N . VAL B 1 31 ? 8.055 10.484 24.359 1 35.41 31 VAL B N 1
ATOM 1425 C CA . VAL B 1 31 ? 8.133 9.289 25.203 1 35.41 31 VAL B CA 1
ATOM 1426 C C . VAL B 1 31 ? 7.168 8.234 24.672 1 35.41 31 VAL B C 1
ATOM 1428 O O . VAL B 1 31 ? 7.035 7.156 25.266 1 35.41 31 VAL B O 1
ATOM 1431 N N . MET B 1 32 ? 6.188 8.547 24 1 32.84 32 MET B N 1
ATOM 1432 C CA . MET B 1 32 ? 5.305 7.434 23.672 1 32.84 32 MET B CA 1
ATOM 1433 C C . MET B 1 32 ? 5.906 6.574 22.562 1 32.84 32 MET B C 1
ATOM 1435 O O . MET B 1 32 ? 5.973 7 21.406 1 32.84 32 MET B O 1
ATOM 1439 N N . LYS B 1 33 ? 6.809 5.734 22.891 1 40.41 33 LYS B N 1
ATOM 1440 C CA . LYS B 1 33 ? 7.215 4.664 21.984 1 40.41 33 LYS B CA 1
ATOM 1441 C C . LYS B 1 33 ? 6.02 4.129 21.203 1 40.41 33 LYS B C 1
ATOM 1443 O O . LYS B 1 33 ? 4.898 4.098 21.703 1 40.41 33 LYS B O 1
ATOM 1448 N N . SER B 1 34 ? 6.18 4.195 19.922 1 42.97 34 SER B N 1
ATOM 1449 C CA . SER B 1 34 ? 5.117 3.65 19.078 1 42.97 34 SER B CA 1
ATOM 1450 C C . SER B 1 34 ? 4.418 2.482 19.766 1 42.97 34 SER B C 1
ATOM 1452 O O . SER B 1 34 ? 5.074 1.58 20.297 1 42.97 34 SER B O 1
ATOM 1454 N N . ARG B 1 35 ? 3.297 2.662 20.5 1 42.97 35 ARG B N 1
ATOM 1455 C CA . ARG B 1 35 ? 2.461 1.634 21.109 1 42.97 35 ARG B CA 1
ATOM 1456 C C . ARG B 1 35 ? 2.262 0.454 20.172 1 42.97 35 ARG B C 1
ATOM 1458 O O . ARG B 1 35 ? 1.214 -0.194 20.188 1 42.97 35 ARG B O 1
ATOM 1465 N N . LEU B 1 36 ? 3.186 0.28 19.188 1 52.84 36 LEU B N 1
ATOM 1466 C CA . LEU B 1 36 ? 3.064 -0.903 18.344 1 52.84 36 LEU B CA 1
ATOM 1467 C C . LEU B 1 36 ? 2.939 -2.166 19.188 1 52.84 36 LEU B C 1
ATOM 1469 O O . LEU B 1 36 ? 2.352 -3.156 18.75 1 52.84 36 LEU B O 1
ATOM 1473 N N . ASP B 1 37 ? 3.506 -2.072 20.406 1 47.47 37 ASP B N 1
ATOM 1474 C CA . ASP B 1 37 ? 3.578 -3.268 21.234 1 47.47 37 ASP B CA 1
ATOM 1475 C C . ASP B 1 37 ? 2.225 -3.576 21.875 1 47.47 37 ASP B C 1
ATOM 1477 O O . ASP B 1 37 ? 2.025 -4.664 22.422 1 47.47 37 ASP B O 1
ATOM 1481 N N . TYR B 1 38 ? 1.479 -2.59 22.078 1 41.38 38 TYR B N 1
ATOM 1482 C CA . TYR B 1 38 ? 0.392 -2.879 23 1 41.38 38 TYR B CA 1
ATOM 1483 C C . TYR B 1 38 ? -0.572 -3.902 22.422 1 41.38 38 TYR B C 1
ATOM 1485 O O . TYR B 1 38 ? -1.124 -4.734 23.141 1 41.38 38 TYR B O 1
ATOM 1493 N N . ASN B 1 39 ? -1.142 -3.701 21.234 1 45.03 39 ASN B N 1
ATOM 1494 C CA . ASN B 1 39 ? -2.371 -4.441 20.969 1 45.03 39 ASN B CA 1
ATOM 1495 C C . ASN B 1 39 ? -2.084 -5.82 20.391 1 45.03 39 ASN B C 1
ATOM 1497 O O . ASN B 1 39 ? -2.539 -6.141 19.297 1 45.03 39 ASN B O 1
ATOM 1501 N N . ASN B 1 40 ? -1.097 -6.406 20.719 1 46.91 40 ASN B N 1
ATOM 1502 C CA . ASN B 1 40 ? -1.085 -7.816 20.344 1 46.91 40 ASN B CA 1
ATOM 1503 C C . ASN B 1 40 ? -2.344 -8.531 20.828 1 46.91 40 ASN B C 1
ATOM 1505 O O . ASN B 1 40 ? -2.26 -9.531 21.547 1 46.91 40 ASN B O 1
ATOM 1509 N N . ASP B 1 41 ? -3.42 -7.859 21.031 1 45.78 41 ASP B N 1
ATOM 1510 C CA . ASP B 1 41 ? -4.625 -8.609 21.375 1 45.78 41 ASP B CA 1
ATOM 1511 C C . ASP B 1 41 ? -4.98 -9.602 20.266 1 45.78 41 ASP B C 1
ATOM 1513 O O . ASP B 1 41 ? -4.738 -9.336 19.094 1 45.78 41 ASP B O 1
ATOM 1517 N N . SER B 1 42 ? -5.141 -10.953 20.578 1 52.25 42 SER B N 1
ATOM 1518 C CA . SER B 1 42 ? -5.559 -12.156 19.859 1 52.25 42 SER B CA 1
ATOM 1519 C C . SER B 1 42 ? -6.676 -11.852 18.875 1 52.25 42 SER B C 1
ATOM 1521 O O . SER B 1 42 ? -7.098 -12.727 18.109 1 52.25 42 SER B O 1
ATOM 1523 N N . ARG B 1 43 ? -7.203 -10.641 18.859 1 60.25 43 ARG B N 1
ATOM 1524 C CA . ARG B 1 43 ? -8.312 -10.398 17.938 1 60.25 43 ARG B CA 1
ATOM 1525 C C . ARG B 1 43 ? -7.805 -10.109 16.531 1 60.25 43 ARG B C 1
ATOM 1527 O O . ARG B 1 43 ? -6.742 -9.516 16.359 1 60.25 43 ARG B O 1
ATOM 1534 N N . LYS B 1 44 ? -8.492 -10.742 15.578 1 71.25 44 LYS B N 1
ATOM 1535 C CA . LYS B 1 44 ? -8.234 -10.492 14.164 1 71.25 44 LYS B CA 1
ATOM 1536 C C . LYS B 1 44 ? -8.297 -9 13.852 1 71.25 44 LYS B C 1
ATOM 1538 O O . LYS B 1 44 ? -9.281 -8.336 14.18 1 71.25 44 LYS B O 1
ATOM 1543 N N . LEU B 1 45 ? -7.285 -8.438 13.367 1 87.94 45 LEU B N 1
ATOM 1544 C CA . LEU B 1 45 ? -7.195 -7.02 13.039 1 87.94 45 LEU B CA 1
ATOM 1545 C C . LEU B 1 45 ? -8.094 -6.68 11.852 1 87.94 45 LEU B C 1
ATOM 1547 O O . LEU B 1 45 ? -8.234 -7.48 10.922 1 87.94 45 LEU B O 1
ATOM 1551 N N . ARG B 1 46 ? -8.719 -5.566 11.961 1 94.88 46 ARG B N 1
ATOM 1552 C CA . ARG B 1 46 ? -9.391 -5.008 10.789 1 94.88 46 ARG B CA 1
ATOM 1553 C C . ARG B 1 46 ? -8.383 -4.508 9.766 1 94.88 46 ARG B C 1
ATOM 1555 O O . ARG B 1 46 ? -7.238 -4.215 10.102 1 94.88 46 ARG B O 1
ATOM 1562 N N . ILE B 1 47 ? -8.805 -4.438 8.547 1 97.44 47 ILE B N 1
ATOM 1563 C CA . ILE B 1 47 ? -7.938 -4.035 7.441 1 97.44 47 ILE B CA 1
ATOM 1564 C C . ILE B 1 47 ? -7.312 -2.674 7.75 1 97.44 47 ILE B C 1
ATOM 1566 O O . ILE B 1 47 ? -6.09 -2.514 7.668 1 97.44 47 ILE B O 1
ATOM 1570 N N . THR B 1 48 ? -8.164 -1.727 8.172 1 97.81 48 THR B N 1
ATOM 1571 C CA . THR B 1 48 ? -7.676 -0.388 8.484 1 97.81 48 THR B CA 1
ATOM 1572 C C . THR B 1 48 ? -6.602 -0.444 9.57 1 97.81 48 THR B C 1
ATOM 1574 O O . THR B 1 48 ? -5.566 0.217 9.453 1 97.81 48 THR B O 1
ATOM 1577 N N . GLU B 1 49 ? -6.781 -1.206 10.531 1 97.19 49 GLU B N 1
ATOM 1578 C CA . GLU B 1 49 ? -5.816 -1.333 11.625 1 97.19 49 GLU B CA 1
ATOM 1579 C C . GLU B 1 49 ? -4.508 -1.943 11.133 1 97.19 49 GLU B C 1
ATOM 1581 O O . GLU B 1 49 ? -3.428 -1.422 11.422 1 97.19 49 GLU B O 1
ATOM 1586 N N . ALA B 1 50 ? -4.617 -3.033 10.391 1 97.69 50 ALA B N 1
ATOM 1587 C CA . ALA B 1 50 ? -3.436 -3.738 9.898 1 97.69 50 ALA B CA 1
ATOM 1588 C C . ALA B 1 50 ? -2.613 -2.848 8.969 1 97.69 50 ALA B C 1
ATOM 1590 O O . ALA B 1 50 ? -1.388 -2.781 9.094 1 97.69 50 ALA B O 1
ATOM 1591 N N . VAL B 1 51 ? -3.27 -2.107 8.109 1 98.44 51 VAL B N 1
ATOM 1592 C CA . VAL B 1 51 ? -2.596 -1.28 7.113 1 98.44 51 VAL B CA 1
ATOM 1593 C C . VAL B 1 51 ? -1.956 -0.072 7.793 1 98.44 51 VAL B C 1
ATOM 1595 O O . VAL B 1 51 ? -0.802 0.265 7.516 1 98.44 51 VAL B O 1
ATOM 1598 N N . CYS B 1 52 ? -2.666 0.559 8.68 1 98.44 52 CYS B N 1
ATOM 1599 C CA . CYS B 1 52 ? -2.133 1.743 9.344 1 98.44 52 CYS B CA 1
ATOM 1600 C C . CYS B 1 52 ? -0.974 1.377 10.266 1 98.44 52 CYS B C 1
ATOM 1602 O O . CYS B 1 52 ? 0.044 2.072 10.297 1 98.44 52 CYS B O 1
ATOM 1604 N N . ARG B 1 53 ? -1.16 0.34 10.969 1 97.75 53 ARG B N 1
ATOM 1605 C CA . ARG B 1 53 ? -0.059 -0.136 11.797 1 97.75 53 ARG B CA 1
ATOM 1606 C C . ARG B 1 53 ? 1.175 -0.436 10.953 1 97.75 53 ARG B C 1
ATOM 1608 O O . ARG B 1 53 ? 2.285 -0.023 11.297 1 97.75 53 ARG B O 1
ATOM 1615 N N . GLY B 1 54 ? 0.992 -1.162 9.898 1 97.62 54 GLY B N 1
ATOM 1616 C CA . GLY B 1 54 ? 2.082 -1.477 8.984 1 97.62 54 GLY B CA 1
ATOM 1617 C C . GLY B 1 54 ? 2.727 -0.245 8.375 1 97.62 54 GLY B C 1
ATOM 1618 O O . GLY B 1 54 ? 3.951 -0.182 8.242 1 97.62 54 GLY B O 1
ATOM 1619 N N . ALA B 1 55 ? 1.918 0.7 8 1 98.75 55 ALA B N 1
ATOM 1620 C CA . ALA B 1 55 ? 2.428 1.938 7.414 1 98.75 55 ALA B CA 1
ATOM 1621 C C . ALA B 1 55 ? 3.311 2.691 8.406 1 98.75 55 ALA B C 1
ATOM 1623 O O . ALA B 1 55 ? 4.383 3.184 8.047 1 98.75 55 ALA B O 1
ATOM 1624 N N . VAL B 1 56 ? 2.865 2.768 9.641 1 98.56 56 VAL B N 1
ATOM 1625 C CA . VAL B 1 56 ? 3.615 3.482 10.672 1 98.56 56 VAL B CA 1
ATOM 1626 C C . VAL B 1 56 ? 4.91 2.736 10.977 1 98.56 56 VAL B C 1
ATOM 1628 O O . VAL B 1 56 ? 5.973 3.352 11.117 1 98.56 56 VAL B O 1
ATOM 1631 N N . GLU B 1 57 ? 4.852 1.42 11.039 1 97.38 57 GLU B N 1
ATOM 1632 C CA . GLU B 1 57 ? 6.062 0.626 11.234 1 97.38 57 GLU B CA 1
ATOM 1633 C C . GLU B 1 57 ? 7.059 0.853 10.102 1 97.38 57 GLU B C 1
ATOM 1635 O O . GLU B 1 57 ? 8.258 1.004 10.352 1 97.38 57 GLU B O 1
ATOM 1640 N N . THR B 1 58 ? 6.57 0.861 8.93 1 97.88 58 THR B N 1
ATOM 1641 C CA . THR B 1 58 ? 7.41 1.102 7.762 1 97.88 58 THR B CA 1
ATOM 1642 C C . THR B 1 58 ? 8.039 2.49 7.824 1 97.88 58 THR B C 1
ATOM 1644 O O . THR B 1 58 ? 9.227 2.654 7.523 1 97.88 58 THR B O 1
ATOM 1647 N N . ALA B 1 59 ? 7.23 3.463 8.234 1 98.38 59 ALA B N 1
ATOM 1648 C CA . ALA B 1 59 ? 7.738 4.824 8.367 1 98.38 59 ALA B CA 1
ATOM 1649 C C . ALA B 1 59 ? 8.875 4.891 9.383 1 98.38 59 ALA B C 1
ATOM 1651 O O . ALA B 1 59 ? 9.883 5.566 9.164 1 98.38 59 ALA B O 1
ATOM 1652 N N . GLU B 1 60 ? 8.734 4.191 10.477 1 97.31 60 GLU B N 1
ATOM 1653 C CA . GLU B 1 60 ? 9.766 4.184 11.516 1 97.31 60 GLU B CA 1
ATOM 1654 C C . GLU B 1 60 ? 11.031 3.492 11.023 1 97.31 60 GLU B C 1
ATOM 1656 O O . GLU B 1 60 ? 12.133 4.004 11.219 1 97.31 60 GLU B O 1
ATOM 1661 N N . LYS B 1 61 ? 10.844 2.391 10.375 1 95.56 61 LYS B N 1
ATOM 1662 C CA . LYS B 1 61 ? 11.992 1.614 9.898 1 95.56 61 LYS B CA 1
ATOM 1663 C C . LYS B 1 61 ? 12.773 2.385 8.844 1 95.56 61 LYS B C 1
ATOM 1665 O O . LYS B 1 61 ? 14 2.268 8.766 1 95.56 61 LYS B O 1
ATOM 1670 N N . LEU B 1 62 ? 12.078 3.188 8.117 1 97.69 62 LEU B N 1
ATOM 1671 C CA . LEU B 1 62 ? 12.719 3.92 7.031 1 97.69 62 LEU B CA 1
ATOM 1672 C C . LEU B 1 62 ? 13.031 5.352 7.453 1 97.69 62 LEU B C 1
ATOM 1674 O O . LEU B 1 62 ? 13.508 6.152 6.645 1 97.69 62 LEU B O 1
ATOM 1678 N N . GLU B 1 63 ? 12.664 5.668 8.664 1 97.12 63 GLU B N 1
ATOM 1679 C CA . GLU B 1 63 ? 12.883 7.004 9.219 1 97.12 63 GLU B CA 1
ATOM 1680 C C . GLU B 1 63 ? 12.266 8.078 8.32 1 97.12 63 GLU B C 1
ATOM 1682 O O . GLU B 1 63 ? 12.906 9.086 8.016 1 97.12 63 GLU B O 1
ATOM 1687 N N . ALA B 1 64 ? 11.125 7.785 7.828 1 98.31 64 ALA B N 1
ATOM 1688 C CA . ALA B 1 64 ? 10.398 8.75 7.008 1 98.31 64 ALA B CA 1
ATOM 1689 C C . ALA B 1 64 ? 9.922 9.93 7.844 1 98.31 64 ALA B C 1
ATOM 1691 O O . ALA B 1 64 ? 9.258 9.75 8.867 1 98.31 64 ALA B O 1
ATOM 1692 N N . PRO B 1 65 ? 10.227 11.125 7.402 1 98.38 65 PRO B N 1
ATOM 1693 C CA . PRO B 1 65 ? 9.812 12.289 8.195 1 98.38 65 PRO B CA 1
ATOM 1694 C C . PRO B 1 65 ? 8.328 12.609 8.039 1 98.38 65 PRO B C 1
ATOM 1696 O O . PRO B 1 65 ? 7.77 13.375 8.828 1 98.38 65 PRO B O 1
ATOM 1699 N N . LEU B 1 66 ? 7.695 12.008 7.043 1 98.88 66 LEU B N 1
ATOM 1700 C CA . LEU B 1 66 ? 6.344 12.43 6.695 1 98.88 66 LEU B CA 1
ATOM 1701 C C . LEU B 1 66 ? 5.496 11.242 6.258 1 98.88 66 LEU B C 1
ATOM 1703 O O . LEU B 1 66 ? 5.973 10.375 5.52 1 98.88 66 LEU B O 1
ATOM 1707 N N . ILE B 1 67 ? 4.281 11.195 6.715 1 98.94 67 ILE B N 1
ATOM 1708 C CA . ILE B 1 67 ? 3.221 10.336 6.207 1 98.94 67 ILE B CA 1
ATOM 1709 C C . ILE B 1 67 ? 2.129 11.188 5.562 1 98.94 67 ILE B C 1
ATOM 1711 O O . ILE B 1 67 ? 1.546 12.055 6.215 1 98.94 67 ILE B O 1
ATOM 1715 N N . VAL B 1 68 ? 1.904 10.961 4.309 1 98.94 68 VAL B N 1
ATOM 1716 C CA . VAL B 1 68 ? 0.833 11.664 3.605 1 98.94 68 VAL B CA 1
ATOM 1717 C C . VAL B 1 68 ? -0.401 10.766 3.525 1 98.94 68 VAL B C 1
ATOM 1719 O O . VAL B 1 68 ? -0.312 9.609 3.094 1 98.94 68 VAL B O 1
ATOM 1722 N N . VAL B 1 69 ? -1.542 11.32 3.908 1 98.94 69 VAL B N 1
ATOM 1723 C CA . VAL B 1 69 ? -2.762 10.523 3.979 1 98.94 69 VAL B CA 1
ATOM 1724 C C . VAL B 1 69 ? -3.861 11.188 3.154 1 98.94 69 VAL B C 1
ATOM 1726 O O . VAL B 1 69 ? -4.125 12.383 3.307 1 98.94 69 VAL B O 1
ATOM 1729 N N . ALA B 1 70 ? -4.453 10.43 2.281 1 98.75 70 ALA B N 1
ATOM 1730 C CA . ALA B 1 70 ? -5.695 10.875 1.657 1 98.75 70 ALA B CA 1
ATOM 1731 C C . ALA B 1 70 ? -6.902 10.508 2.514 1 98.75 70 ALA B C 1
ATOM 1733 O O . ALA B 1 70 ? -7.027 9.367 2.965 1 98.75 70 ALA B O 1
ATOM 1734 N N . THR B 1 71 ? -7.773 11.523 2.754 1 98.06 71 THR B N 1
ATOM 1735 C CA . THR B 1 71 ? -8.922 11.25 3.609 1 98.06 71 THR B CA 1
ATOM 1736 C C . THR B 1 71 ? -10.094 12.164 3.246 1 98.06 71 THR B C 1
ATOM 1738 O O . THR B 1 71 ? -9.898 13.336 2.926 1 98.06 71 THR B O 1
ATOM 1741 N N . GLN B 1 72 ? -11.289 11.555 3.232 1 96.62 72 GLN B N 1
ATOM 1742 C CA . GLN B 1 72 ? -12.484 12.359 2.994 1 96.62 72 GLN B CA 1
ATOM 1743 C C . GLN B 1 72 ? -13.086 12.852 4.309 1 96.62 72 GLN B C 1
ATOM 1745 O O . GLN B 1 72 ? -13.383 14.039 4.453 1 96.62 72 GLN B O 1
ATOM 1750 N N . GLY B 1 73 ? -13.227 11.992 5.262 1 95.94 73 GLY B N 1
ATOM 1751 C CA . GLY B 1 73 ? -13.852 12.32 6.531 1 95.94 73 GLY B CA 1
ATOM 1752 C C . GLY B 1 73 ? -12.859 12.445 7.672 1 95.94 73 GLY B C 1
ATOM 1753 O O . GLY B 1 73 ? -13.242 12.758 8.797 1 95.94 73 GLY B O 1
ATOM 1754 N N . GLY B 1 74 ? -11.68 12.195 7.449 1 97.69 74 GLY B N 1
ATOM 1755 C CA . GLY B 1 74 ? -10.648 12.312 8.469 1 97.69 74 GLY B CA 1
ATOM 1756 C C . GLY B 1 74 ? -10.312 10.992 9.133 1 97.69 74 GLY B C 1
ATOM 1757 O O . GLY B 1 74 ? -9.336 10.898 9.883 1 97.69 74 GLY B O 1
ATOM 1758 N N . ASN B 1 75 ? -11.039 9.922 8.844 1 96.81 75 ASN B N 1
ATOM 1759 C CA . ASN B 1 75 ? -10.883 8.633 9.508 1 96.81 75 ASN B CA 1
ATOM 1760 C C . ASN B 1 75 ? -9.5 8.047 9.273 1 96.81 75 ASN B C 1
ATOM 1762 O O . ASN B 1 75 ? -8.875 7.531 10.203 1 96.81 75 ASN B O 1
ATOM 1766 N N . SER B 1 76 ? -8.977 8.109 8.055 1 98 76 SER B N 1
ATOM 1767 C CA . SER B 1 76 ? -7.66 7.555 7.746 1 98 76 SER B CA 1
ATOM 1768 C C . SER B 1 76 ? -6.559 8.297 8.5 1 98 76 SER B C 1
ATOM 1770 O O . SER B 1 76 ? -5.637 7.672 9.023 1 98 76 SER B O 1
ATOM 1772 N N . ALA B 1 77 ? -6.641 9.594 8.547 1 98.44 77 ALA B N 1
ATOM 1773 C CA . ALA B 1 77 ? -5.652 10.391 9.266 1 98.44 77 ALA B CA 1
ATOM 1774 C C . ALA B 1 77 ? -5.66 10.055 10.758 1 98.44 77 ALA B C 1
ATOM 1776 O O . ALA B 1 77 ? -4.602 9.859 11.359 1 98.44 77 ALA B O 1
ATOM 1777 N N . ARG B 1 78 ? -6.789 9.922 11.32 1 97.5 78 ARG B N 1
ATOM 1778 C CA . ARG B 1 78 ? -6.922 9.594 12.734 1 97.5 78 ARG B CA 1
ATOM 1779 C C . ARG B 1 78 ? -6.457 8.172 13.023 1 97.5 78 ARG B C 1
ATOM 1781 O O . ARG B 1 78 ? -5.867 7.906 14.07 1 97.5 78 ARG B O 1
ATOM 1788 N N . ALA B 1 79 ? -6.82 7.305 12.117 1 97.62 79 ALA B N 1
ATOM 1789 C CA . ALA B 1 79 ? -6.387 5.922 12.273 1 97.62 79 ALA B CA 1
ATOM 1790 C C . ALA B 1 79 ? -4.863 5.824 12.312 1 97.62 79 ALA B C 1
ATOM 1792 O O . ALA B 1 79 ? -4.301 5.152 13.18 1 97.62 79 ALA B O 1
ATOM 1793 N N . VAL B 1 80 ? -4.176 6.516 11.414 1 98.38 80 VAL B N 1
ATOM 1794 C CA . VAL B 1 80 ? -2.719 6.52 11.406 1 98.38 80 VAL B CA 1
ATOM 1795 C C . VAL B 1 80 ? -2.195 7.137 12.703 1 98.38 80 VAL B C 1
ATOM 1797 O O . VAL B 1 80 ? -1.235 6.637 13.289 1 98.38 80 VAL B O 1
ATOM 1800 N N . ARG B 1 81 ? -2.807 8.148 13.148 1 98.06 81 ARG B N 1
ATOM 1801 C CA . ARG B 1 81 ? -2.373 8.898 14.32 1 98.06 81 ARG B CA 1
ATOM 1802 C C . ARG B 1 81 ? -2.426 8.039 15.578 1 98.06 81 ARG B C 1
ATOM 1804 O O . ARG B 1 81 ? -1.627 8.219 16.5 1 98.06 81 ARG B O 1
ATOM 1811 N N . THR B 1 82 ? -3.332 7.09 15.641 1 96.25 82 THR B N 1
ATOM 1812 C CA . THR B 1 82 ? -3.525 6.25 16.812 1 96.25 82 THR B CA 1
ATOM 1813 C C . THR B 1 82 ? -2.27 5.434 17.109 1 96.25 82 THR B C 1
ATOM 1815 O O . THR B 1 82 ? -2.074 4.965 18.234 1 96.25 82 THR B O 1
ATOM 1818 N N . TYR B 1 83 ? -1.457 5.293 16.172 1 96.25 83 TYR B N 1
ATOM 1819 C CA . TYR B 1 83 ? -0.257 4.488 16.359 1 96.25 83 TYR B CA 1
ATOM 1820 C C . TYR B 1 83 ? 0.947 5.367 16.672 1 96.25 83 TYR B C 1
ATOM 1822 O O . TYR B 1 83 ? 2.076 4.879 16.75 1 96.25 83 TYR B O 1
ATOM 1830 N N . PHE B 1 84 ? 0.805 6.648 16.719 1 96.25 84 PHE B N 1
ATOM 1831 C CA . PHE B 1 84 ? 1.745 7.645 17.219 1 96.25 84 PHE B CA 1
ATOM 1832 C C . PHE B 1 84 ? 3.059 7.586 16.438 1 96.25 84 PHE B C 1
ATOM 1834 O O . PHE B 1 84 ? 4.125 7.426 17.031 1 96.25 84 PHE B O 1
ATOM 1841 N N . PRO B 1 85 ? 2.965 7.836 15.172 1 97.25 85 PRO B N 1
ATOM 1842 C CA . PRO B 1 85 ? 4.223 7.883 14.422 1 97.25 85 PRO B CA 1
ATOM 1843 C C . PRO B 1 85 ? 5.094 9.078 14.805 1 97.25 85 PRO B C 1
ATOM 1845 O O . PRO B 1 85 ? 4.574 10.125 15.188 1 97.25 85 PRO B O 1
ATOM 1848 N N . ALA B 1 86 ? 6.418 8.875 14.688 1 97.38 86 ALA B N 1
ATOM 1849 C CA . ALA B 1 86 ? 7.328 10.008 14.812 1 97.38 86 ALA B CA 1
ATOM 1850 C C . ALA B 1 86 ? 7.16 10.977 13.648 1 97.38 86 ALA B C 1
ATOM 1852 O O . ALA B 1 86 ? 7.359 12.18 13.797 1 97.38 86 ALA B O 1
ATOM 1853 N N . ALA B 1 87 ? 6.832 10.508 12.508 1 98.31 87 ALA B N 1
ATOM 1854 C CA . ALA B 1 87 ? 6.621 11.312 11.312 1 98.31 87 ALA B CA 1
ATOM 1855 C C . ALA B 1 87 ? 5.418 12.242 11.477 1 98.31 87 ALA B C 1
ATOM 1857 O O . ALA B 1 87 ? 4.43 11.875 12.125 1 98.31 87 ALA B O 1
ATOM 1858 N N . THR B 1 88 ? 5.508 13.383 10.898 1 98.56 88 THR B N 1
ATOM 1859 C CA . THR B 1 88 ? 4.332 14.242 10.773 1 98.56 88 THR B CA 1
ATOM 1860 C C . THR B 1 88 ? 3.316 13.633 9.812 1 98.56 88 THR B C 1
ATOM 1862 O O . THR B 1 88 ? 3.691 12.992 8.82 1 98.56 88 THR B O 1
ATOM 1865 N N . ILE B 1 89 ? 2.07 13.781 10.156 1 98.81 89 ILE B N 1
ATOM 1866 C CA . ILE B 1 89 ? 1.009 13.32 9.266 1 98.81 89 ILE B CA 1
ATOM 1867 C C . ILE B 1 89 ? 0.457 14.508 8.477 1 98.81 89 ILE B C 1
ATOM 1869 O O . ILE B 1 89 ? -0.015 15.484 9.055 1 98.81 89 ILE B O 1
ATOM 1873 N N . LEU B 1 90 ? 0.568 14.492 7.195 1 98.94 90 LEU B N 1
ATOM 1874 C CA . LEU B 1 90 ? -0.051 15.445 6.277 1 98.94 90 LEU B CA 1
ATOM 1875 C C . LEU B 1 90 ? -1.311 14.852 5.652 1 98.94 90 LEU B C 1
ATOM 1877 O O . LEU B 1 90 ? -1.229 13.945 4.82 1 98.94 90 LEU B O 1
ATOM 1881 N N . ALA B 1 91 ? -2.426 15.359 6.035 1 98.88 91 ALA B N 1
ATOM 1882 C CA . ALA B 1 91 ? -3.705 14.859 5.535 1 98.88 91 ALA B CA 1
ATOM 1883 C C . ALA B 1 91 ? -4.191 15.695 4.352 1 98.88 91 ALA B C 1
ATOM 1885 O O . ALA B 1 91 ? -4.355 16.906 4.469 1 98.88 91 ALA B O 1
ATOM 1886 N N . LEU B 1 92 ? -4.406 15.055 3.285 1 98.81 92 LEU B N 1
ATOM 1887 C CA . LEU B 1 92 ? -5.004 15.688 2.115 1 98.81 92 LEU B CA 1
ATOM 1888 C C . LEU B 1 92 ? -6.488 15.367 2.02 1 98.81 92 LEU B C 1
ATOM 1890 O O . LEU B 1 92 ? -6.879 14.195 2.074 1 98.81 92 LEU B O 1
ATOM 1894 N N . THR B 1 93 ? -7.301 16.391 1.869 1 98.56 93 THR B N 1
ATOM 1895 C CA . THR B 1 93 ? -8.75 16.203 1.799 1 98.56 93 THR B CA 1
ATOM 1896 C C . THR B 1 93 ? -9.375 17.219 0.842 1 98.56 93 THR B C 1
ATOM 1898 O O . THR B 1 93 ? -8.836 18.312 0.641 1 98.56 93 THR B O 1
ATOM 1901 N N . THR B 1 94 ? -10.398 16.797 0.245 1 98 94 THR B N 1
ATOM 1902 C CA . THR B 1 94 ? -11.164 17.688 -0.605 1 98 94 THR B CA 1
ATOM 1903 C C . THR B 1 94 ? -12.297 18.344 0.182 1 98 94 THR B C 1
ATOM 1905 O O . THR B 1 94 ? -13.047 19.156 -0.359 1 98 94 THR B O 1
ATOM 1908 N N . ASN B 1 95 ? -12.445 17.953 1.44 1 97.88 95 ASN B N 1
ATOM 1909 C CA . ASN B 1 95 ? -13.531 18.391 2.311 1 97.88 95 ASN B CA 1
ATOM 1910 C C . ASN B 1 95 ? -13.062 19.469 3.281 1 97.88 95 ASN B C 1
ATOM 1912 O O . ASN B 1 95 ? -12.305 19.188 4.211 1 97.88 95 ASN B O 1
ATOM 1916 N N . GLU B 1 96 ? -13.664 20.672 3.129 1 98.12 96 GLU B N 1
ATOM 1917 C CA . GLU B 1 96 ? -13.258 21.812 3.939 1 98.12 96 GLU B CA 1
ATOM 1918 C C . GLU B 1 96 ? -13.547 21.578 5.418 1 98.12 96 GLU B C 1
ATOM 1920 O O . GLU B 1 96 ? -12.781 21.984 6.285 1 98.12 96 GLU B O 1
ATOM 1925 N N . VAL B 1 97 ? -14.672 21.016 5.672 1 98.31 97 VAL B N 1
ATOM 1926 C CA . VAL B 1 97 ? -15.055 20.75 7.055 1 98.31 97 VAL B CA 1
ATOM 1927 C C . VAL B 1 97 ? -14.047 19.797 7.695 1 98.31 97 VAL B C 1
ATOM 1929 O O . VAL B 1 97 ? -13.594 20.031 8.82 1 98.31 97 VAL B O 1
ATOM 1932 N N . THR B 1 98 ? -13.68 18.812 6.961 1 98.06 98 THR B N 1
ATOM 1933 C CA . THR B 1 98 ? -12.703 17.844 7.441 1 98.06 98 THR B CA 1
ATOM 1934 C C . THR B 1 98 ? -11.352 18.516 7.68 1 98.06 98 THR B C 1
ATOM 1936 O O . THR B 1 98 ? -10.703 18.266 8.695 1 98.06 98 THR B O 1
ATOM 1939 N N . ALA B 1 99 ? -10.945 19.359 6.766 1 98.19 99 ALA B N 1
ATOM 1940 C CA . ALA B 1 99 ? -9.68 20.062 6.902 1 98.19 99 ALA B CA 1
ATOM 1941 C C . ALA B 1 99 ? -9.641 20.875 8.195 1 98.19 99 ALA B C 1
ATOM 1943 O O . ALA B 1 99 ? -8.633 20.875 8.906 1 98.19 99 ALA B O 1
ATOM 1944 N N . ARG B 1 100 ? -10.664 21.531 8.516 1 97.44 100 ARG B N 1
ATOM 1945 C CA . ARG B 1 100 ? -10.758 22.375 9.703 1 97.44 100 ARG B CA 1
ATOM 1946 C C . ARG B 1 100 ? -10.758 21.516 10.969 1 97.44 100 ARG B C 1
ATOM 1948 O O . ARG B 1 100 ? -10.164 21.906 11.984 1 97.44 100 ARG B O 1
ATOM 1955 N N . GLN B 1 101 ? -11.469 20.406 10.859 1 97.75 101 GLN B N 1
ATOM 1956 C CA . GLN B 1 101 ? -11.578 19.531 12.023 1 97.75 101 GLN B CA 1
ATOM 1957 C C . GLN B 1 101 ? -10.234 18.891 12.367 1 97.75 101 GLN B C 1
ATOM 1959 O O . GLN B 1 101 ? -9.922 18.688 13.539 1 97.75 101 GLN B O 1
ATOM 1964 N N . LEU B 1 102 ? -9.461 18.625 11.398 1 97.56 102 LEU B N 1
ATOM 1965 C CA . LEU B 1 102 ? -8.219 17.891 11.586 1 97.56 102 LEU B CA 1
ATOM 1966 C C . LEU B 1 102 ? -7.148 18.781 12.219 1 97.56 102 LEU B C 1
ATOM 1968 O O . LEU B 1 102 ? -6.137 18.281 12.719 1 97.56 102 LEU B O 1
ATOM 1972 N N . VAL B 1 103 ? -7.332 20.078 12.25 1 93.69 103 VAL B N 1
ATOM 1973 C CA . VAL B 1 103 ? -6.398 21.016 12.883 1 93.69 103 VAL B CA 1
ATOM 1974 C C . VAL B 1 103 ? -6.301 20.703 14.375 1 93.69 103 VAL B C 1
ATOM 1976 O O . VAL B 1 103 ? -5.273 20.969 15 1 93.69 103 VAL B O 1
ATOM 1979 N N . LEU B 1 104 ? -7.324 20.062 14.891 1 93.19 104 LEU B N 1
ATOM 1980 C CA . LEU B 1 104 ? -7.391 19.781 16.328 1 93.19 104 LEU B CA 1
ATOM 1981 C C . LEU B 1 104 ? -6.707 18.453 16.641 1 93.19 104 LEU B C 1
ATOM 1983 O O . LEU B 1 104 ? -6.547 18.109 17.812 1 93.19 104 LEU B O 1
ATOM 1987 N N . SER B 1 105 ? -6.367 17.734 15.664 1 93.12 105 SER B N 1
ATOM 1988 C CA . SER B 1 105 ? -5.699 16.453 15.867 1 93.12 105 SER B CA 1
ATOM 1989 C C . SER B 1 105 ? -4.195 16.641 16.016 1 93.12 105 SER B C 1
ATOM 1991 O O . SER B 1 105 ? -3.521 17.078 15.078 1 93.12 105 SER B O 1
ATOM 1993 N N . LYS B 1 106 ? -3.68 16.25 17.094 1 93.38 106 LYS B N 1
ATOM 1994 C CA . LYS B 1 106 ? -2.256 16.422 17.359 1 93.38 106 LYS B CA 1
ATOM 1995 C C . LYS B 1 106 ? -1.41 15.648 16.344 1 93.38 106 LYS B C 1
ATOM 1997 O O . LYS B 1 106 ? -1.695 14.484 16.047 1 93.38 106 LYS B O 1
ATOM 2002 N N . GLY B 1 107 ? -0.438 16.312 15.797 1 94.88 107 GLY B N 1
ATOM 2003 C CA . GLY B 1 107 ? 0.5 15.656 14.898 1 94.88 107 GLY B CA 1
ATOM 2004 C C . GLY B 1 107 ? -0.007 15.562 13.469 1 94.88 107 GLY B C 1
ATOM 2005 O O . GLY B 1 107 ? 0.64 14.961 12.617 1 94.88 107 GLY B O 1
ATOM 2006 N N . VAL B 1 108 ? -1.184 16.156 13.266 1 98 108 VAL B N 1
ATOM 2007 C CA . VAL B 1 108 ? -1.778 16.125 11.93 1 98 108 VAL B CA 1
ATOM 2008 C C . VAL B 1 108 ? -1.833 17.531 11.359 1 98 108 VAL B C 1
ATOM 2010 O O . VAL B 1 108 ? -2.301 18.469 12.016 1 98 108 VAL B O 1
ATOM 2013 N N . VAL B 1 109 ? -1.271 17.672 10.211 1 98.31 109 VAL B N 1
ATOM 2014 C CA . VAL B 1 109 ? -1.442 18.859 9.383 1 98.31 109 VAL B CA 1
ATOM 2015 C C . VAL B 1 109 ? -2.381 18.562 8.219 1 98.31 109 VAL B C 1
ATOM 2017 O O . VAL B 1 109 ? -2.244 17.531 7.559 1 98.31 109 VAL B O 1
ATOM 2020 N N . SER B 1 110 ? -3.338 19.438 8.016 1 98.44 110 SER B N 1
ATOM 2021 C CA . SER B 1 110 ? -4.285 19.172 6.938 1 98.44 110 SER B CA 1
ATOM 2022 C C . SER B 1 110 ? -4.098 20.156 5.793 1 98.44 110 SER B C 1
ATOM 2024 O O . SER B 1 110 ? -3.68 21.297 6.008 1 98.44 110 SER B O 1
ATOM 2026 N N . GLN B 1 111 ? -4.332 19.719 4.652 1 98.38 111 GLN B N 1
ATOM 2027 C CA . GLN B 1 111 ? -4.305 20.531 3.445 1 98.38 111 GLN B CA 1
ATOM 2028 C C . GLN B 1 111 ? -5.492 20.219 2.543 1 98.38 111 GLN B C 1
ATOM 2030 O O . GLN B 1 111 ? -5.766 19.062 2.242 1 98.38 111 GLN B O 1
ATOM 2035 N N . LEU B 1 112 ? -6.176 21.312 2.174 1 98.38 112 LEU B N 1
ATOM 2036 C CA . LEU B 1 112 ? -7.273 21.188 1.22 1 98.38 112 LEU B CA 1
ATOM 2037 C C . LEU B 1 112 ? -6.738 21.047 -0.203 1 98.38 112 LEU B C 1
ATOM 2039 O O . LEU B 1 112 ? -5.852 21.781 -0.615 1 98.38 112 LEU B O 1
ATOM 2043 N N . VAL B 1 113 ? -7.242 20.047 -0.901 1 98.25 113 VAL B N 1
ATOM 2044 C CA . VAL B 1 113 ? -6.93 19.875 -2.314 1 98.25 113 VAL B CA 1
ATOM 2045 C C . VAL B 1 113 ? -8.219 19.812 -3.127 1 98.25 113 VAL B C 1
ATOM 2047 O O . VAL B 1 113 ? -9.289 19.531 -2.584 1 98.25 113 VAL B O 1
ATOM 2050 N N . LYS B 1 114 ? -8.094 20.047 -4.398 1 97.44 114 LYS B N 1
ATOM 2051 C CA . LYS B 1 114 ? -9.281 20.156 -5.234 1 97.44 114 LYS B CA 1
ATOM 2052 C C . LYS B 1 114 ? -9.883 18.781 -5.52 1 97.44 114 LYS B C 1
ATOM 2054 O O . LYS B 1 114 ? -11.094 18.594 -5.422 1 97.44 114 LYS B O 1
ATOM 2059 N N . GLU B 1 115 ? -9.055 17.875 -5.977 1 97.06 115 GLU B N 1
ATOM 2060 C CA . GLU B 1 115 ? -9.523 16.531 -6.316 1 97.06 115 GLU B CA 1
ATOM 2061 C C . GLU B 1 115 ? -8.391 15.516 -6.23 1 97.06 115 GLU B C 1
ATOM 2063 O O . GLU B 1 115 ? -7.215 15.875 -6.316 1 97.06 115 GLU B O 1
ATOM 2068 N N . ILE B 1 116 ? -8.797 14.352 -5.918 1 96.19 116 ILE B N 1
ATOM 2069 C CA . ILE B 1 116 ? -7.953 13.164 -6.051 1 96.19 116 ILE B CA 1
ATOM 2070 C C . ILE B 1 116 ? -8.672 12.117 -6.895 1 96.19 116 ILE B C 1
ATOM 2072 O O . ILE B 1 116 ? -9.578 11.43 -6.406 1 96.19 116 ILE B O 1
ATOM 2076 N N . ASN B 1 117 ? -8.195 11.875 -8.109 1 96.44 117 ASN B N 1
ATOM 2077 C CA . ASN B 1 117 ? -9 11.164 -9.102 1 96.44 117 ASN B CA 1
ATOM 2078 C C . ASN B 1 117 ? -8.633 9.68 -9.156 1 96.44 117 ASN B C 1
ATOM 2080 O O . ASN B 1 117 ? -9.375 8.875 -9.711 1 96.44 117 ASN B O 1
ATOM 2084 N N . SER B 1 118 ? -7.473 9.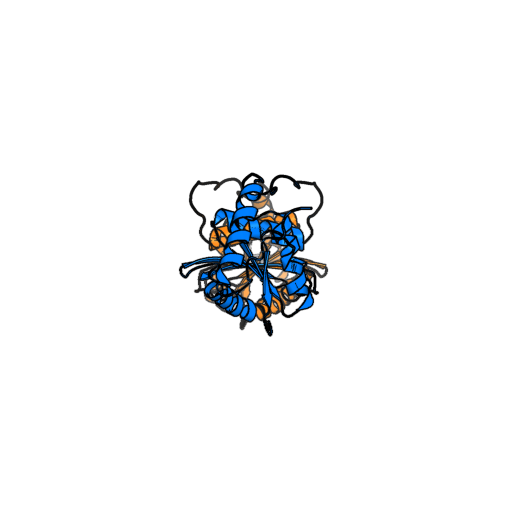383 -8.758 1 97.81 118 SER B N 1
ATOM 2085 C CA . SER B 1 118 ? -6.973 8.008 -8.773 1 97.81 118 SER B CA 1
ATOM 2086 C C . SER B 1 118 ? -5.855 7.816 -7.754 1 97.81 118 SER B C 1
ATOM 2088 O O . SER B 1 118 ? -5.359 8.789 -7.176 1 97.81 118 SER B O 1
ATOM 2090 N N . THR B 1 119 ? -5.551 6.578 -7.539 1 98.31 119 THR B N 1
ATOM 2091 C CA . THR B 1 119 ? -4.438 6.277 -6.648 1 98.31 119 THR B CA 1
ATOM 2092 C C . THR B 1 119 ? -3.146 6.914 -7.16 1 98.31 119 THR B C 1
ATOM 2094 O O . THR B 1 119 ? -2.391 7.504 -6.387 1 98.31 119 THR B O 1
ATOM 2097 N N . ASP B 1 120 ? -2.943 6.867 -8.445 1 98.69 120 ASP B N 1
ATOM 2098 C CA . ASP B 1 120 ? -1.756 7.477 -9.039 1 98.69 120 ASP B CA 1
ATOM 2099 C C . ASP B 1 120 ? -1.788 8.992 -8.898 1 98.69 120 ASP B C 1
ATOM 2101 O O . ASP B 1 120 ? -0.752 9.625 -8.672 1 98.69 120 ASP B O 1
ATOM 2105 N N . ASP B 1 121 ? -2.945 9.539 -9.047 1 98.5 121 ASP B N 1
ATOM 2106 C CA . ASP B 1 121 ? -3.113 10.977 -8.852 1 98.5 121 ASP B CA 1
ATOM 2107 C C . ASP B 1 121 ? -2.744 11.375 -7.426 1 98.5 121 ASP B C 1
ATOM 2109 O O . ASP B 1 121 ? -2.082 12.391 -7.215 1 98.5 121 ASP B O 1
ATOM 2113 N N . PHE B 1 122 ? -3.176 10.586 -6.539 1 98.75 122 PHE B N 1
ATOM 2114 C CA . PHE B 1 122 ? -2.848 10.844 -5.145 1 98.75 122 PHE B CA 1
ATOM 2115 C C . PHE B 1 122 ? -1.339 10.836 -4.93 1 98.75 122 PHE B C 1
ATOM 2117 O O . PHE B 1 122 ? -0.804 11.672 -4.203 1 98.75 122 PHE B O 1
ATOM 2124 N N . TYR B 1 123 ? -0.632 9.859 -5.512 1 98.81 123 TYR B N 1
ATOM 2125 C CA . TYR B 1 123 ? 0.813 9.781 -5.336 1 98.81 123 TYR B CA 1
ATOM 2126 C C . TYR B 1 123 ? 1.497 11.023 -5.898 1 98.81 123 TYR B C 1
ATOM 2128 O O . TYR B 1 123 ? 2.387 11.594 -5.266 1 98.81 123 TYR B O 1
ATOM 2136 N N . ARG B 1 124 ? 1.071 11.438 -7.027 1 98.56 124 ARG B N 1
ATOM 2137 C CA . ARG B 1 124 ? 1.654 12.633 -7.637 1 98.56 124 ARG B CA 1
ATOM 2138 C C . ARG B 1 124 ? 1.362 13.875 -6.797 1 98.56 124 ARG B C 1
ATOM 2140 O O . ARG B 1 124 ? 2.277 14.617 -6.445 1 98.56 124 ARG B O 1
ATOM 2147 N N . LEU B 1 125 ? 0.106 14.07 -6.5 1 98.62 125 LEU B N 1
ATOM 2148 C CA . LEU B 1 125 ? -0.335 15.227 -5.727 1 98.62 125 LEU B CA 1
ATOM 2149 C C . LEU B 1 125 ? 0.312 15.234 -4.348 1 98.62 125 LEU B C 1
ATOM 2151 O O . LEU B 1 125 ? 0.772 16.281 -3.881 1 98.62 125 LEU B O 1
ATOM 2155 N N . GLY B 1 126 ? 0.292 14.062 -3.689 1 98.69 126 GLY B N 1
ATOM 2156 C CA . GLY B 1 126 ? 0.874 13.961 -2.359 1 98.69 126 GLY B CA 1
ATOM 2157 C C . GLY B 1 126 ? 2.342 14.344 -2.32 1 98.69 126 GLY B C 1
ATOM 2158 O O . GLY B 1 126 ? 2.783 15.031 -1.396 1 98.69 126 GLY B O 1
ATOM 2159 N N . LYS B 1 127 ? 3.082 13.906 -3.293 1 98.62 127 LYS B N 1
ATOM 2160 C CA . LYS B 1 127 ? 4.5 14.258 -3.371 1 98.62 127 LYS B CA 1
ATOM 2161 C C . LYS B 1 127 ? 4.684 15.758 -3.572 1 98.62 127 LYS B C 1
ATOM 2163 O O . LYS B 1 127 ? 5.539 16.375 -2.936 1 98.62 127 LYS B O 1
ATOM 2168 N N . ASP B 1 128 ? 3.918 16.312 -4.426 1 98.5 128 ASP B N 1
ATOM 2169 C CA . ASP B 1 128 ? 3.996 17.75 -4.699 1 98.5 128 ASP B CA 1
ATOM 2170 C C . ASP B 1 128 ? 3.684 18.562 -3.445 1 98.5 128 ASP B C 1
ATOM 2172 O O . ASP B 1 128 ? 4.41 19.5 -3.115 1 98.5 128 ASP B O 1
ATOM 2176 N N . VAL B 1 129 ? 2.613 18.188 -2.771 1 98.62 129 VAL B N 1
ATOM 2177 C CA . VAL B 1 129 ? 2.189 18.922 -1.589 1 98.62 129 VAL B CA 1
ATOM 2178 C C . VAL B 1 129 ? 3.213 18.75 -0.47 1 98.62 129 VAL B C 1
ATOM 2180 O O . VAL B 1 129 ? 3.475 19.672 0.296 1 98.62 129 VAL B O 1
ATOM 2183 N N . ALA B 1 130 ? 3.76 17.562 -0.376 1 98.69 130 ALA B N 1
ATOM 2184 C CA . ALA B 1 130 ? 4.797 17.297 0.621 1 98.69 130 ALA B CA 1
ATOM 2185 C C . ALA B 1 130 ? 5.969 18.266 0.453 1 98.69 130 ALA B C 1
ATOM 2187 O O . ALA B 1 130 ? 6.473 18.812 1.436 1 98.69 130 ALA B O 1
ATOM 2188 N N . LEU B 1 131 ? 6.348 18.469 -0.781 1 98.44 131 LEU B N 1
ATOM 2189 C CA . LEU B 1 131 ? 7.469 19.359 -1.078 1 98.44 131 LEU B CA 1
ATOM 2190 C C . LEU B 1 131 ? 7.082 20.812 -0.844 1 98.44 131 LEU B C 1
ATOM 2192 O O . LEU B 1 131 ? 7.832 21.562 -0.216 1 98.44 131 LEU B O 1
ATOM 2196 N N . GLN B 1 132 ? 5.914 21.188 -1.28 1 98 132 GLN B N 1
ATOM 2197 C CA . GLN B 1 132 ? 5.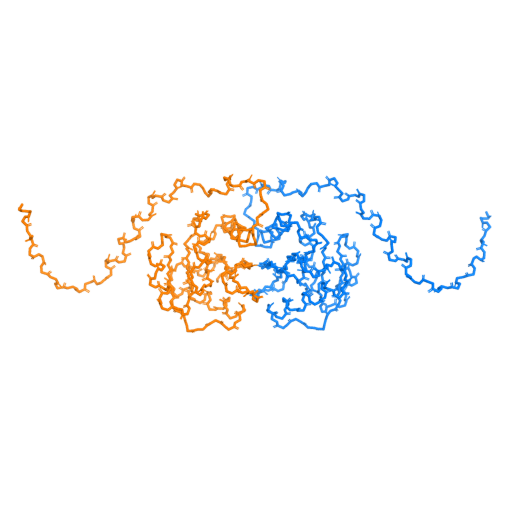461 22.578 -1.2 1 98 132 GLN B CA 1
ATOM 2198 C C . GLN B 1 132 ? 5.207 22.984 0.247 1 98 132 GLN B C 1
ATOM 2200 O O . GLN B 1 132 ? 5.406 24.141 0.609 1 98 132 GLN B O 1
ATOM 2205 N N . SER B 1 133 ? 4.777 22.062 1.052 1 96.69 133 SER B N 1
ATOM 2206 C CA . SER B 1 133 ? 4.445 22.359 2.443 1 96.69 133 SER B CA 1
ATOM 2207 C C . SER B 1 133 ? 5.699 22.594 3.273 1 96.69 133 SER B C 1
ATOM 2209 O O . SER B 1 133 ? 5.625 23.156 4.371 1 96.69 133 SER B O 1
ATOM 2211 N N . GLY B 1 134 ? 6.848 22.047 2.777 1 96.88 134 GLY B N 1
ATOM 2212 C CA . GLY B 1 134 ? 8.094 22.156 3.52 1 96.88 134 GLY B CA 1
ATOM 2213 C C . GLY B 1 134 ? 8.234 21.125 4.613 1 96.88 134 GLY B C 1
ATOM 2214 O O . GLY B 1 134 ? 9.211 21.141 5.367 1 96.88 134 GLY B O 1
ATOM 2215 N N . LEU B 1 135 ? 7.301 20.266 4.703 1 97.81 135 LEU B N 1
ATOM 2216 C CA . LEU B 1 135 ? 7.324 19.234 5.727 1 97.81 135 LEU B CA 1
ATOM 2217 C C . LEU B 1 135 ? 8.305 18.125 5.359 1 97.81 135 LEU B C 1
ATOM 2219 O O . LEU B 1 135 ? 8.68 17.312 6.203 1 97.81 135 LEU B O 1
ATOM 2223 N N . ALA B 1 136 ? 8.664 18.062 4.062 1 98.25 136 ALA B N 1
ATOM 2224 C CA . ALA B 1 136 ? 9.68 17.156 3.537 1 98.25 136 ALA B CA 1
ATOM 2225 C C . ALA B 1 136 ? 10.484 17.812 2.428 1 98.25 136 ALA B C 1
ATOM 2227 O O . ALA B 1 136 ? 10.047 18.797 1.833 1 98.25 136 ALA B O 1
ATOM 2228 N N . GLN B 1 137 ? 11.617 17.234 2.232 1 98.38 137 GLN B N 1
ATOM 2229 C CA . GLN B 1 137 ? 12.516 17.781 1.215 1 98.38 137 GLN B CA 1
ATOM 2230 C C . GLN B 1 137 ? 12.836 16.734 0.153 1 98.38 137 GLN B C 1
ATOM 2232 O O . GLN B 1 137 ? 12.602 15.531 0.359 1 98.38 137 GLN B O 1
ATOM 2237 N N . LYS B 1 138 ? 13.391 17.266 -0.979 1 98.19 138 LYS B N 1
ATOM 2238 C CA . LYS B 1 138 ? 13.828 16.344 -2.027 1 98.19 138 LYS B CA 1
ATOM 2239 C C . LYS B 1 138 ? 14.781 15.289 -1.474 1 98.19 138 LYS B C 1
ATOM 2241 O O . LYS B 1 138 ? 15.711 15.617 -0.728 1 98.19 138 LYS B O 1
ATOM 2246 N N . GLY B 1 139 ? 14.531 14.078 -1.789 1 97.75 139 GLY B N 1
ATOM 2247 C CA . GLY B 1 139 ? 15.375 12.984 -1.309 1 97.75 139 GLY B CA 1
ATOM 2248 C C . GLY B 1 139 ? 14.797 12.289 -0.09 1 97.75 139 GLY B C 1
ATOM 2249 O O . GLY B 1 139 ? 15.219 11.18 0.246 1 97.75 139 GLY B O 1
ATOM 2250 N N . ASP B 1 140 ? 13.859 12.898 0.563 1 98.5 140 ASP B N 1
ATOM 2251 C CA . ASP B 1 140 ? 13.242 12.289 1.733 1 98.5 140 ASP B CA 1
ATOM 2252 C C . ASP B 1 140 ? 12.359 11.109 1.332 1 98.5 140 ASP B C 1
ATOM 2254 O O . ASP B 1 140 ? 11.734 11.125 0.269 1 98.5 140 ASP B O 1
ATOM 2258 N N . VAL B 1 141 ? 12.289 10.109 2.203 1 98.44 141 VAL B N 1
ATOM 2259 C CA . VAL B 1 141 ? 11.312 9.023 2.09 1 98.44 141 VAL B CA 1
ATOM 2260 C C . VAL B 1 141 ? 9.984 9.469 2.691 1 98.44 141 VAL B C 1
ATOM 2262 O O . VAL B 1 141 ? 9.953 10.047 3.781 1 98.44 141 VAL B O 1
ATOM 2265 N N . VAL B 1 142 ? 8.93 9.227 1.938 1 98.81 142 VAL B N 1
ATOM 2266 C CA . VAL B 1 142 ? 7.59 9.531 2.426 1 98.81 142 VAL B CA 1
ATOM 2267 C C . VAL B 1 142 ? 6.707 8.289 2.311 1 98.81 142 VAL B C 1
ATOM 2269 O O . VAL B 1 142 ? 6.785 7.551 1.324 1 98.81 142 VAL B O 1
ATOM 2272 N N . VAL B 1 143 ? 5.914 8.062 3.35 1 98.94 143 VAL B N 1
ATOM 2273 C CA . VAL B 1 143 ? 4.91 7 3.316 1 98.94 143 VAL B CA 1
ATOM 2274 C C . VAL B 1 143 ? 3.543 7.59 2.98 1 98.94 143 VAL B C 1
ATOM 2276 O O . VAL B 1 143 ? 3.135 8.594 3.564 1 98.94 143 VAL B O 1
ATOM 2279 N N . MET B 1 144 ? 2.885 7 2.035 1 98.94 144 MET B N 1
ATOM 2280 C CA . MET B 1 144 ? 1.586 7.488 1.58 1 98.94 144 MET B CA 1
ATOM 2281 C C . MET B 1 144 ? 0.49 6.469 1.865 1 98.94 144 MET B C 1
ATOM 2283 O O . MET B 1 144 ? 0.59 5.312 1.451 1 98.94 144 MET B O 1
ATOM 2287 N N . VAL B 1 145 ? -0.561 6.902 2.52 1 98.94 145 VAL B N 1
ATOM 2288 C CA . VAL B 1 145 ? -1.623 6.027 3.002 1 98.94 145 VAL B CA 1
ATOM 2289 C C . VAL B 1 145 ? -2.971 6.5 2.463 1 98.94 145 VAL B C 1
ATOM 2291 O O . VAL B 1 145 ? -3.27 7.699 2.486 1 98.94 145 VAL B O 1
ATOM 2294 N N . SER B 1 146 ? -3.807 5.508 1.973 1 98.69 146 SER B N 1
ATOM 2295 C CA . SER B 1 146 ? -5.098 5.891 1.404 1 98.69 146 SER B CA 1
ATOM 2296 C C . SER B 1 146 ? -6.047 4.699 1.343 1 98.69 146 SER B C 1
ATOM 2298 O O . SER B 1 146 ? -5.645 3.562 1.598 1 98.69 146 SER B O 1
ATOM 2300 N N . GLY B 1 147 ? -7.309 4.996 1.167 1 98.31 147 GLY B N 1
ATOM 2301 C CA . GLY B 1 147 ? -8.25 4.02 0.648 1 98.31 147 GLY B CA 1
ATOM 2302 C C . GLY B 1 147 ? -8.297 3.973 -0.867 1 98.31 147 GLY B C 1
ATOM 2303 O O . GLY B 1 147 ? -8.492 5 -1.52 1 98.31 147 GLY B O 1
ATOM 2304 N N . ALA B 1 148 ? -8.047 2.812 -1.408 1 98.12 148 ALA B N 1
ATOM 2305 C CA . ALA B 1 148 ? -8.062 2.65 -2.859 1 98.12 148 ALA B CA 1
ATOM 2306 C C . ALA B 1 148 ? -9.109 1.628 -3.287 1 98.12 148 ALA B C 1
ATOM 2308 O O . ALA B 1 148 ? -8.984 0.439 -2.982 1 98.12 148 ALA B O 1
ATOM 2309 N N . LEU B 1 149 ? -10.117 2.135 -4.031 1 97.38 149 LEU B N 1
ATOM 2310 C CA . LEU B 1 149 ? -11.188 1.312 -4.582 1 97.38 149 LEU B CA 1
ATOM 2311 C C . LEU B 1 149 ? -11.922 0.563 -3.479 1 97.38 149 LEU B C 1
ATOM 2313 O O . LEU B 1 149 ? -12.211 -0.628 -3.615 1 97.38 149 LEU B O 1
ATOM 2317 N N . VAL B 1 150 ? -12.086 1.179 -2.379 1 96.69 150 VAL B N 1
ATOM 2318 C CA . VAL B 1 150 ? -12.859 0.697 -1.235 1 96.69 150 VAL B CA 1
ATOM 2319 C C . VAL B 1 150 ? -13.852 1.768 -0.792 1 96.69 150 VAL B C 1
ATOM 2321 O O . VAL B 1 150 ? -13.734 2.932 -1.182 1 96.69 150 VAL B O 1
ATOM 2324 N N . PRO B 1 151 ? -14.836 1.353 -0.036 1 91.88 151 PRO B N 1
ATOM 2325 C CA . PRO B 1 151 ? -15.75 2.369 0.484 1 91.88 151 PRO B CA 1
ATOM 2326 C C . PRO B 1 151 ? -15.047 3.402 1.363 1 91.88 151 PRO B C 1
ATOM 2328 O O . PRO B 1 151 ? -14.055 3.086 2.02 1 91.88 151 PRO B O 1
ATOM 2331 N N . SER B 1 152 ? -15.664 4.613 1.327 1 89.5 152 SER B N 1
ATOM 2332 C CA . SER B 1 152 ? -15.148 5.672 2.186 1 89.5 152 SER B CA 1
ATOM 2333 C C . SER B 1 152 ? -15.055 5.211 3.637 1 89.5 152 SER B C 1
ATOM 2335 O O . SER B 1 152 ? -15.945 4.52 4.133 1 89.5 152 SER B O 1
ATOM 2337 N N . GLY B 1 153 ? -13.977 5.609 4.27 1 89.31 153 GLY B N 1
ATOM 2338 C CA . GLY B 1 153 ? -13.773 5.23 5.66 1 89.31 153 GLY B CA 1
ATOM 2339 C C . GLY B 1 153 ? -12.828 4.059 5.828 1 89.31 153 GLY B C 1
ATOM 2340 O O . GLY B 1 153 ? -12.359 3.781 6.934 1 89.31 153 GLY B O 1
ATOM 2341 N N . THR B 1 154 ? -12.617 3.326 4.73 1 95.38 154 THR B N 1
ATOM 2342 C CA . THR B 1 154 ? -11.688 2.203 4.773 1 95.38 154 THR B CA 1
ATOM 2343 C C . THR B 1 154 ? -10.305 2.625 4.281 1 95.38 154 THR B C 1
ATOM 2345 O O . THR B 1 154 ? -10.18 3.273 3.24 1 95.38 154 THR B O 1
ATOM 2348 N N . THR B 1 155 ? -9.328 2.342 5.07 1 98.31 155 THR B N 1
ATOM 2349 C CA . THR B 1 155 ? -7.934 2.529 4.695 1 98.31 155 THR B CA 1
ATOM 2350 C C . THR B 1 155 ? -7.273 1.19 4.375 1 98.31 155 THR B C 1
ATOM 2352 O O . THR B 1 155 ? -7.16 0.326 5.246 1 98.31 155 THR B O 1
ATOM 2355 N N . ASN B 1 156 ? -6.789 1.062 3.109 1 98.75 156 ASN B N 1
ATOM 2356 C CA . ASN B 1 156 ? -6.359 -0.281 2.734 1 98.75 156 ASN B CA 1
ATOM 2357 C C . ASN B 1 156 ? -5.035 -0.254 1.981 1 98.75 156 ASN B C 1
ATOM 2359 O O . ASN B 1 156 ? -4.586 -1.28 1.467 1 98.75 156 ASN B O 1
ATOM 2363 N N . THR B 1 157 ? -4.387 0.917 1.871 1 98.88 157 THR B N 1
ATOM 2364 C CA . THR B 1 157 ? -3.24 1.019 0.975 1 98.88 157 THR B CA 1
ATOM 2365 C C . THR B 1 157 ? -2.131 1.852 1.609 1 98.88 157 THR B C 1
ATOM 2367 O O . THR B 1 157 ? -2.393 2.91 2.186 1 98.88 157 THR B O 1
ATOM 2370 N N . ALA B 1 158 ? -0.917 1.331 1.559 1 98.88 158 ALA B N 1
ATOM 2371 C CA . ALA B 1 158 ? 0.292 2.051 1.949 1 98.88 158 ALA B CA 1
ATOM 2372 C C . ALA B 1 158 ? 1.355 1.967 0.858 1 98.88 158 ALA B C 1
ATOM 2374 O O . ALA B 1 158 ? 1.545 0.914 0.245 1 98.88 158 ALA B O 1
ATOM 2375 N N . SER B 1 159 ? 1.992 3.072 0.583 1 98.94 159 SER B N 1
ATOM 2376 C CA . SER B 1 159 ? 3.029 3.186 -0.438 1 98.94 159 SER B CA 1
ATOM 2377 C C . SER B 1 159 ? 4.203 4.023 0.056 1 98.94 159 SER B C 1
ATOM 2379 O O . SER B 1 159 ? 4.023 4.934 0.869 1 98.94 159 SER B O 1
ATOM 2381 N N . VAL B 1 160 ? 5.391 3.697 -0.442 1 98.88 160 VAL B N 1
ATOM 2382 C CA . VAL B 1 160 ? 6.598 4.422 -0.054 1 98.88 160 VAL B CA 1
ATOM 2383 C C . VAL B 1 160 ? 7.223 5.082 -1.281 1 98.88 160 VAL B C 1
ATOM 2385 O O . VAL B 1 160 ? 7.395 4.438 -2.318 1 98.88 160 VAL B O 1
ATOM 2388 N N . HIS B 1 161 ? 7.555 6.332 -1.137 1 98.75 161 HIS B N 1
ATOM 2389 C CA . HIS B 1 161 ? 8.133 7.09 -2.238 1 98.75 161 HIS B CA 1
ATOM 2390 C C . HIS B 1 161 ? 9.336 7.906 -1.776 1 98.75 161 HIS B C 1
ATOM 2392 O O . HIS B 1 161 ? 9.391 8.328 -0.62 1 98.75 161 HIS B O 1
ATOM 2398 N N . VAL B 1 162 ? 10.242 8.094 -2.68 1 98.12 162 VAL B N 1
ATOM 2399 C CA . VAL B 1 162 ? 11.289 9.086 -2.492 1 98.12 162 VAL B CA 1
ATOM 2400 C C . VAL B 1 162 ? 10.93 10.367 -3.238 1 98.12 162 VAL B C 1
ATOM 2402 O O . VAL B 1 162 ? 10.516 10.328 -4.398 1 98.12 162 VAL B O 1
ATOM 2405 N N . LEU B 1 163 ? 11.094 11.492 -2.508 1 97.94 163 LEU B N 1
ATOM 2406 C CA . LEU B 1 163 ? 10.727 12.758 -3.123 1 97.94 163 LEU B CA 1
ATOM 2407 C C . LEU B 1 163 ? 11.812 13.227 -4.09 1 97.94 163 LEU B C 1
ATOM 2409 O O . LEU B 1 163 ? 13 13.109 -3.795 1 97.94 163 LEU B O 1
#

Organism: NCBI:txid436295

Nearest PDB structures (foldseek):
  8eds-assembly1_B-2  TM=8.338E-01  e=3.417E-25  Escherichia coli
  8edq-assembly1_B-2  TM=8.550E-01  e=2.290E-24  Escherichia coli
  1pky-assembly1_D  TM=8.518E-01  e=2.977E-24  Escherichia coli
  4yng-assembly1_B  TM=8.524E-01  e=7.457E-24  Escherichia coli
  4yng-assembly2_G  TM=8.490E-01  e=7.457E-24  Escherichia coli

Secondary structure (DSSP, 8-state):
-------------GGGHHHHHHHHHHHHHSS---GGGTT--SSPPPHHHHHHHHHHHHHHHTT-SEEEEE-SSSHHHHHHHTT--SSEEEEEES-HHHHHHHTTSTTEEEEE-S---SHHHHHHHHHHHHHHHTSS-TT-EEEEEE--SS-TT---EEEEEE-/-------------GGGHHHHHHHHHHHHTSSS--GGGTT--SSPPPHHHHHHHHHHHHHHHTT-SEEEEE-SSSHHHHHHHTT--SSEEEEEES-HHHHHHHTTSTTEEEEE-S---SHHHHHHHHHHHHHHHTSS-TT-EEEEEE--SS-TT---EEEEEE-

Solvent-accessible surface area (backbone atoms only — not comparable to full-atom values): 18291 Å² total; per-residue (Å²): 134,79,82,77,74,80,75,78,77,78,77,66,79,68,71,60,66,64,55,54,62,56,58,67,57,54,68,73,57,66,74,54,59,53,59,75,71,65,70,73,55,92,63,77,54,50,61,44,55,43,39,34,51,40,45,43,50,41,28,60,58,57,63,18,55,30,33,38,26,48,29,67,78,42,51,48,48,50,54,41,50,74,47,44,54,90,32,42,31,39,32,39,20,65,33,68,67,35,35,61,58,36,63,74,39,82,68,38,44,55,39,80,45,89,78,72,88,42,64,60,47,39,54,54,52,48,51,52,48,36,48,73,70,62,70,42,50,84,67,37,44,32,34,38,35,31,52,69,98,56,61,90,83,44,31,25,31,33,31,54,46,72,77,137,79,81,78,76,79,76,78,72,83,76,67,77,70,71,60,68,66,54,55,62,57,58,67,58,55,68,73,57,66,75,56,60,53,58,74,72,67,70,74,56,93,61,76,56,50,61,44,55,44,39,34,52,40,44,44,52,42,27,61,59,56,63,18,54,30,32,38,24,48,28,66,78,40,52,46,48,50,54,41,48,74,47,45,52,91,33,42,32,41,30,39,19,66,34,67,68,34,35,62,57,37,62,74,38,84,68,38,45,53,40,82,44,87,77,70,88,42,63,61,46,40,53,54,50,49,52,51,48,36,48,74,70,63,70,42,51,83,67,37,44,34,33,38,37,30,52,68,96,56,61,89,80,44,30,26,30,35,32,54,45,72,76